Protein AF-0000000086651208 (afdb_homodimer)

Structure (mmCIF, N/CA/C/O backbone):
data_AF-0000000086651208-model_v1
#
loop_
_entity.id
_entity.type
_entity.pdbx_description
1 polymer 'CS domain-containing protein'
#
loop_
_atom_site.group_PDB
_atom_site.id
_atom_site.type_symbol
_atom_site.label_atom_id
_atom_site.label_alt_id
_atom_site.label_comp_id
_atom_site.label_asym_id
_atom_site.label_entity_id
_atom_site.label_seq_id
_atom_site.pdbx_PDB_ins_code
_atom_site.Cartn_x
_atom_site.Cartn_y
_atom_site.Cartn_z
_atom_site.occupancy
_atom_site.B_iso_or_equiv
_atom_site.auth_seq_id
_atom_site.auth_comp_id
_atom_site.auth_asym_id
_atom_site.auth_atom_id
_atom_site.pdbx_PDB_model_num
ATOM 1 N N . MET A 1 1 ? 34.188 9.023 11.906 1 29.53 1 MET A N 1
ATOM 2 C CA . MET A 1 1 ? 33.438 10.055 12.609 1 29.53 1 MET A CA 1
ATOM 3 C C . MET A 1 1 ? 31.984 9.633 12.82 1 29.53 1 MET A C 1
ATOM 5 O O . MET A 1 1 ? 31.25 9.422 11.852 1 29.53 1 MET A O 1
ATOM 9 N N . THR A 1 2 ? 31.547 8.734 13.656 1 37.91 2 THR A N 1
ATOM 10 C CA . THR A 1 2 ? 30.375 7.914 13.984 1 37.91 2 THR A CA 1
ATOM 11 C C . THR A 1 2 ? 29.156 8.789 14.25 1 37.91 2 THR A C 1
ATOM 13 O O . THR A 1 2 ? 29.094 9.484 15.266 1 37.91 2 THR A O 1
ATOM 16 N N . GLN A 1 3 ? 28.922 9.961 13.469 1 39.12 3 GLN A N 1
ATOM 17 C CA . GLN A 1 3 ? 28.328 11.273 13.648 1 39.12 3 GLN A CA 1
ATOM 18 C C . GLN A 1 3 ? 27.125 11.211 14.594 1 39.12 3 GLN A C 1
ATOM 20 O O . GLN A 1 3 ? 26.359 10.25 14.555 1 39.12 3 GLN A O 1
ATOM 25 N N . GLU A 1 4 ? 26.969 11.531 15.805 1 44.97 4 GLU A N 1
ATOM 26 C CA . GLU A 1 4 ? 26.125 11.359 16.984 1 44.97 4 GLU A CA 1
ATOM 27 C C . GLU A 1 4 ? 24.703 10.984 16.609 1 44.97 4 GLU A C 1
ATOM 29 O O . GLU A 1 4 ? 23.953 11.82 16.094 1 44.97 4 GLU A O 1
ATOM 34 N N . GLY A 1 5 ? 24.391 9.836 15.516 1 60.03 5 GLY A N 1
ATOM 35 C CA . GLY A 1 5 ? 24.047 9.227 14.242 1 60.03 5 GLY A CA 1
ATOM 36 C C . GLY A 1 5 ? 22.547 9.211 13.961 1 60.03 5 GLY A C 1
ATOM 37 O O . GLY A 1 5 ? 21.75 9.055 14.883 1 60.03 5 GLY A O 1
ATOM 38 N N . GLN A 1 6 ? 22.094 10.18 13.102 1 84.81 6 GLN A N 1
ATOM 39 C CA . GLN A 1 6 ? 20.688 10.391 12.781 1 84.81 6 GLN A CA 1
ATOM 40 C C . GLN A 1 6 ? 19.922 9.07 12.758 1 84.81 6 GLN A C 1
ATOM 42 O O . GLN A 1 6 ? 20.422 8.07 12.242 1 84.81 6 GLN A O 1
ATOM 47 N N . LEU A 1 7 ? 18.953 9.031 13.75 1 94.56 7 LEU A N 1
ATOM 48 C CA . LEU A 1 7 ? 18.094 7.855 13.789 1 94.56 7 LEU A CA 1
ATOM 49 C C . LEU A 1 7 ? 17.484 7.586 12.422 1 94.56 7 LEU A C 1
ATOM 51 O O . LEU A 1 7 ? 17.109 8.516 11.711 1 94.56 7 LEU A O 1
ATOM 55 N N . PRO A 1 8 ? 17.594 6.371 11.992 1 95.94 8 PRO A N 1
ATOM 56 C CA . PRO A 1 8 ? 17.016 6.059 10.688 1 95.94 8 PRO A CA 1
ATOM 57 C C . PRO A 1 8 ? 15.516 6.316 10.633 1 95.94 8 PRO A C 1
ATOM 59 O O . PRO A 1 8 ? 14.789 6.004 11.578 1 95.94 8 PRO A O 1
ATOM 62 N N . PRO A 1 9 ? 15.039 6.945 9.57 1 97.31 9 PRO A N 1
ATOM 63 C CA . PRO A 1 9 ? 13.594 7.105 9.422 1 97.31 9 PRO A CA 1
ATOM 64 C C . PRO A 1 9 ? 12.883 5.785 9.117 1 97.31 9 PRO A C 1
ATOM 66 O O . PRO A 1 9 ? 13.445 4.918 8.445 1 97.31 9 PRO A O 1
ATOM 69 N N . PRO A 1 10 ? 11.68 5.566 9.664 1 97.69 10 PRO A N 1
ATOM 70 C CA . PRO A 1 10 ? 10.883 4.434 9.188 1 97.69 10 PRO A CA 1
ATOM 71 C C . PRO A 1 10 ? 10.336 4.648 7.773 1 97.69 10 PRO A C 1
ATOM 73 O O . PRO A 1 10 ? 10.188 5.793 7.336 1 97.69 10 PRO A O 1
ATOM 76 N N . PRO A 1 11 ? 10.094 3.584 7.023 1 96.75 11 PRO A N 1
ATOM 77 C CA . PRO A 1 11 ? 9.383 3.76 5.758 1 96.75 11 PRO A CA 1
ATOM 78 C C . PRO A 1 11 ? 8.016 4.414 5.941 1 96.75 11 PRO A C 1
ATOM 80 O O . PRO A 1 11 ? 7.316 4.133 6.918 1 96.75 11 PRO A O 1
ATOM 83 N N . VAL A 1 12 ? 7.688 5.348 5.059 1 98.25 12 VAL A N 1
ATOM 84 C CA . VAL A 1 12 ? 6.422 6.07 5.113 1 98.25 12 VAL A CA 1
ATOM 85 C C . VAL A 1 12 ? 5.723 5.996 3.756 1 98.25 12 VAL A C 1
ATOM 87 O O . VAL A 1 12 ? 6.367 6.129 2.713 1 98.25 12 VAL A O 1
ATOM 90 N N . MET A 1 13 ? 4.469 5.711 3.781 1 98.19 13 MET A N 1
ATOM 91 C CA . MET A 1 13 ? 3.633 5.805 2.588 1 98.19 13 MET A CA 1
ATOM 92 C C . MET A 1 13 ? 2.635 6.953 2.711 1 98.19 13 MET A C 1
ATOM 94 O O . MET A 1 13 ? 2.197 7.285 3.814 1 98.19 13 MET A O 1
ATOM 98 N N . TRP A 1 14 ? 2.234 7.453 1.551 1 98.38 14 TRP A N 1
ATOM 99 C CA . TRP A 1 14 ? 1.279 8.555 1.629 1 98.38 14 TRP A CA 1
ATOM 100 C C . TRP A 1 14 ? 0.401 8.602 0.383 1 98.38 14 TRP A C 1
ATOM 102 O O . TRP A 1 14 ? 0.786 8.102 -0.676 1 98.38 14 TRP A O 1
ATOM 112 N N . ALA A 1 15 ? -0.732 9.164 0.463 1 97.38 15 ALA A N 1
ATOM 113 C CA . ALA A 1 15 ? -1.682 9.492 -0.595 1 97.38 15 ALA A CA 1
ATOM 114 C C . ALA A 1 15 ? -2.518 10.711 -0.217 1 97.38 15 ALA A C 1
ATOM 116 O O . ALA A 1 15 ? -2.334 11.289 0.857 1 97.38 15 ALA A O 1
ATOM 117 N N . GLN A 1 16 ? -3.291 11.109 -1.144 1 96.56 16 GLN A N 1
ATOM 118 C CA . GLN A 1 16 ? -4.062 12.305 -0.819 1 96.56 16 GLN A CA 1
ATOM 119 C C . GLN A 1 16 ? -5.402 12.305 -1.549 1 96.56 16 GLN A C 1
ATOM 121 O O . GLN A 1 16 ? -5.613 11.523 -2.479 1 96.56 16 GLN A O 1
ATOM 126 N N . ARG A 1 17 ? -6.316 12.961 -0.981 1 95 17 ARG A N 1
ATOM 127 C CA . ARG A 1 17 ? -7.512 13.484 -1.638 1 95 17 ARG A CA 1
ATOM 128 C C . ARG A 1 17 ? -7.488 15.008 -1.681 1 95 17 ARG A C 1
ATOM 130 O O . ARG A 1 17 ? -6.484 15.625 -1.331 1 95 17 ARG A O 1
ATOM 137 N N . ARG A 1 18 ? -8.57 15.555 -2.193 1 94.62 18 ARG A N 1
ATOM 138 C CA . ARG A 1 18 ? -8.617 17.016 -2.303 1 94.62 18 ARG A CA 1
ATOM 139 C C . ARG A 1 18 ? -8.492 17.672 -0.933 1 94.62 18 ARG A C 1
ATOM 141 O O . ARG A 1 18 ? -7.902 18.75 -0.804 1 94.62 18 ARG A O 1
ATOM 148 N N . ASP A 1 19 ? -9.031 16.969 0.068 1 95.44 19 ASP A N 1
ATOM 149 C CA . ASP A 1 19 ? -9.148 17.656 1.356 1 95.44 19 ASP A CA 1
ATOM 150 C C . ASP A 1 19 ? -8.359 16.906 2.438 1 95.44 19 ASP A C 1
ATOM 152 O O . ASP A 1 19 ? -8.234 17.406 3.562 1 95.44 19 ASP A O 1
ATOM 156 N N . ILE A 1 20 ? -7.75 15.758 2.094 1 96.31 20 ILE A N 1
ATOM 157 C CA . ILE A 1 20 ? -7.176 14.922 3.143 1 96.31 20 ILE A CA 1
ATOM 158 C C . ILE A 1 20 ? -5.828 14.375 2.686 1 96.31 20 ILE A C 1
ATOM 160 O O . ILE A 1 20 ? -5.574 14.25 1.484 1 96.31 20 ILE A O 1
ATOM 164 N N . LEU A 1 21 ? -4.957 14.07 3.652 1 97.75 21 LEU A N 1
ATOM 165 C CA . LEU A 1 21 ? -3.736 13.289 3.486 1 97.75 21 LEU A CA 1
ATOM 166 C C . LEU A 1 21 ? -3.84 11.961 4.219 1 97.75 21 LEU A C 1
ATOM 168 O O . LEU A 1 21 ? -4.309 11.906 5.359 1 97.75 21 LEU A O 1
ATOM 172 N N . PHE A 1 22 ? -3.494 10.898 3.512 1 97.56 22 PHE A N 1
ATOM 173 C CA . PHE A 1 22 ? -3.207 9.625 4.156 1 97.56 22 PHE A CA 1
ATOM 174 C C . PHE A 1 22 ? -1.711 9.461 4.395 1 97.56 22 PHE A C 1
ATOM 176 O O . PHE A 1 22 ? -0.915 9.539 3.457 1 97.56 22 PHE A O 1
ATOM 183 N N . ILE A 1 23 ? -1.306 9.266 5.66 1 98.56 23 ILE A N 1
ATOM 184 C CA . ILE A 1 23 ? 0.091 8.992 5.98 1 98.56 23 ILE A CA 1
ATOM 185 C C . ILE A 1 23 ? 0.193 7.688 6.758 1 98.56 23 ILE A C 1
ATOM 187 O O . ILE A 1 23 ? -0.489 7.504 7.77 1 98.56 23 ILE A O 1
ATOM 191 N N . THR A 1 24 ? 0.958 6.797 6.312 1 98 24 THR A N 1
ATOM 192 C CA . THR A 1 24 ? 1.174 5.52 6.988 1 98 24 THR A CA 1
ATOM 193 C C . THR A 1 24 ? 2.645 5.348 7.355 1 98 24 THR A C 1
ATOM 195 O O . THR A 1 24 ? 3.502 5.242 6.477 1 98 24 THR A O 1
ATOM 198 N N . ILE A 1 25 ? 2.975 5.348 8.617 1 98.25 25 ILE A N 1
ATOM 199 C CA . ILE A 1 25 ? 4.32 5.07 9.109 1 98.25 25 ILE A CA 1
ATOM 200 C C . ILE A 1 25 ? 4.477 3.572 9.367 1 98.25 25 ILE A C 1
ATOM 202 O O . ILE A 1 25 ? 3.746 2.994 10.172 1 98.25 25 ILE A O 1
ATOM 206 N N . CYS A 1 26 ? 5.418 2.947 8.688 1 96.88 26 CYS A N 1
ATOM 207 C CA . CYS A 1 26 ? 5.559 1.496 8.695 1 96.88 26 CYS A CA 1
ATOM 208 C C . CYS A 1 26 ? 6.641 1.054 9.672 1 96.88 26 CYS A C 1
ATOM 210 O O . CYS A 1 26 ? 7.738 0.672 9.258 1 96.88 26 CYS A O 1
ATOM 212 N N . LEU A 1 27 ? 6.25 1.062 10.969 1 96.44 27 LEU A N 1
ATOM 213 C CA . LEU A 1 27 ? 7.148 0.6 12.016 1 96.44 27 LEU A CA 1
ATOM 214 C C . LEU A 1 27 ? 6.473 -0.456 12.883 1 96.44 27 LEU A C 1
ATOM 216 O O . LEU A 1 27 ? 5.523 -0.155 13.609 1 96.44 27 LEU A O 1
ATOM 220 N N . GLU A 1 28 ? 6.969 -1.651 12.797 1 93.12 28 GLU A N 1
ATOM 221 C CA . GLU A 1 28 ? 6.375 -2.787 13.5 1 93.12 28 GLU A CA 1
ATOM 222 C C . GLU A 1 28 ? 6.641 -2.711 15 1 93.12 28 GLU A C 1
ATOM 224 O O . GLU A 1 28 ? 7.711 -2.275 15.422 1 93.12 28 GLU A O 1
ATOM 229 N N . ASP A 1 29 ? 5.613 -3.102 15.828 1 93.5 29 ASP A N 1
ATOM 230 C CA . ASP A 1 29 ? 5.727 -3.305 17.266 1 93.5 29 ASP A CA 1
ATOM 231 C C . ASP A 1 29 ? 6.16 -2.021 17.969 1 93.5 29 ASP A C 1
ATOM 233 O O . ASP A 1 29 ? 7 -2.055 18.875 1 93.5 29 ASP A O 1
ATOM 237 N N . CYS A 1 30 ? 5.621 -0.97 17.438 1 95.12 30 CYS A N 1
ATOM 238 C CA . CYS A 1 30 ? 5.863 0.317 18.078 1 95.12 30 CYS A CA 1
ATOM 239 C C . CYS A 1 30 ? 4.77 0.631 19.094 1 95.12 30 CYS A C 1
ATOM 241 O O . CYS A 1 30 ? 3.604 0.787 18.734 1 95.12 30 CYS A O 1
ATOM 243 N N . LYS A 1 31 ? 4.93 0.799 20.328 1 91.62 31 LYS A N 1
ATOM 244 C CA . LYS A 1 31 ? 3.904 0.875 21.375 1 91.62 31 LYS A CA 1
ATOM 245 C C . LYS A 1 31 ? 3.598 2.324 21.734 1 91.62 31 LYS A C 1
ATOM 247 O O . LYS A 1 31 ? 2.432 2.715 21.828 1 91.62 31 LYS A O 1
ATOM 252 N N . ASP A 1 32 ? 4.559 3.139 22.047 1 92.62 32 ASP A N 1
ATOM 253 C CA . ASP A 1 32 ? 4.312 4.5 22.516 1 92.62 32 ASP A CA 1
ATOM 254 C C . ASP A 1 32 ? 5.164 5.504 21.734 1 92.62 32 ASP A C 1
ATOM 256 O O . ASP A 1 32 ? 6.047 6.152 22.297 1 92.62 32 ASP A O 1
ATOM 260 N N . PRO A 1 33 ? 4.75 5.648 20.562 1 96.88 33 PRO A N 1
ATOM 261 C CA . PRO A 1 33 ? 5.566 6.59 19.781 1 96.88 33 PRO A CA 1
ATOM 262 C C . PRO A 1 33 ? 5.312 8.047 20.172 1 96.88 33 PRO A C 1
ATOM 264 O O . PRO A 1 33 ? 4.238 8.375 20.672 1 96.88 33 PRO A O 1
ATOM 267 N N . VAL A 1 34 ? 6.277 8.875 20 1 97.69 34 VAL A N 1
ATOM 268 C CA . VAL A 1 34 ? 6.121 10.328 20.047 1 97.69 34 VAL A CA 1
ATOM 269 C C . VAL A 1 34 ? 5.629 10.844 18.703 1 97.69 34 VAL A C 1
ATOM 271 O O . VAL A 1 34 ? 6.215 10.547 17.656 1 97.69 34 VAL A O 1
ATOM 274 N N . LEU A 1 35 ? 4.5 11.5 18.688 1 98.19 35 LEU A N 1
ATOM 275 C CA . LEU A 1 35 ? 3.928 12.062 17.469 1 98.19 35 LEU A CA 1
ATOM 276 C C . LEU A 1 35 ? 3.564 13.531 17.672 1 98.19 35 LEU A C 1
ATOM 278 O O . LEU A 1 35 ? 2.803 13.867 18.578 1 98.19 35 LEU A O 1
ATOM 282 N N . LYS A 1 36 ? 4.203 14.383 16.938 1 98.44 36 LYS A N 1
ATOM 283 C CA . LYS A 1 36 ? 3.895 15.812 16.938 1 98.44 36 LYS A CA 1
ATOM 284 C C . LYS A 1 36 ? 3.311 16.25 15.602 1 98.44 36 LYS A C 1
ATOM 286 O O . LYS A 1 36 ? 3.93 16.047 14.555 1 98.44 36 LYS A O 1
ATOM 291 N N . ILE A 1 37 ? 2.113 16.781 15.586 1 98.44 37 ILE A N 1
ATOM 292 C CA . ILE A 1 37 ? 1.431 17.234 14.383 1 98.44 37 ILE A CA 1
ATOM 293 C C . ILE A 1 37 ? 1.251 18.75 14.438 1 98.44 37 ILE A C 1
ATOM 295 O O . ILE A 1 37 ? 0.564 19.266 15.32 1 98.44 37 ILE A O 1
ATOM 299 N N . GLU A 1 38 ? 1.898 19.453 13.594 1 98.5 38 GLU A N 1
ATOM 300 C CA . GLU A 1 38 ? 1.845 20.906 13.445 1 98.5 38 GLU A CA 1
ATOM 301 C C . GLU A 1 38 ? 1.325 21.297 12.07 1 98.5 38 GLU A C 1
ATOM 303 O O . GLU A 1 38 ? 1.253 20.469 11.164 1 98.5 38 GLU A O 1
ATOM 308 N N . PRO A 1 39 ? 0.919 22.484 11.797 1 98.44 39 PRO A N 1
ATOM 309 C CA . PRO A 1 39 ? 0.303 22.891 10.531 1 98.44 39 PRO A CA 1
ATOM 310 C C . PRO A 1 39 ? 1.183 22.578 9.328 1 98.44 39 PRO A C 1
ATOM 312 O O . PRO A 1 39 ? 0.671 22.234 8.258 1 98.44 39 PRO A O 1
ATOM 315 N N . GLU A 1 40 ? 2.518 22.656 9.469 1 98.62 40 GLU A N 1
ATOM 316 C CA . GLU A 1 40 ? 3.379 22.469 8.305 1 98.62 40 GLU A CA 1
ATOM 317 C C . GLU A 1 40 ? 4.43 21.391 8.562 1 98.62 40 GLU A C 1
ATOM 319 O O . GLU A 1 40 ? 5.453 21.344 7.879 1 98.62 40 GLU A O 1
ATOM 324 N N . MET A 1 41 ? 4.109 20.547 9.641 1 98.44 41 MET A N 1
ATOM 325 C CA . MET A 1 41 ? 5.168 19.609 10.016 1 98.44 41 MET A CA 1
ATOM 326 C C . MET A 1 41 ? 4.598 18.422 10.766 1 98.44 41 MET A C 1
ATOM 328 O O . MET A 1 41 ? 3.721 18.578 11.617 1 98.44 41 MET A O 1
ATOM 332 N N . LEU A 1 42 ? 5.129 17.266 10.453 1 98.69 42 LEU A N 1
ATOM 333 C CA . LEU A 1 42 ? 4.867 16.031 11.195 1 98.69 42 LEU A CA 1
ATOM 334 C C . LEU A 1 42 ? 6.16 15.445 11.742 1 98.69 42 LEU A C 1
ATOM 336 O O . LEU A 1 42 ? 7.152 15.336 11.016 1 98.69 42 LEU A O 1
ATOM 340 N N . HIS A 1 43 ? 6.199 15.125 13.031 1 98.69 43 HIS A N 1
ATOM 341 C CA . HIS A 1 43 ? 7.367 14.508 13.656 1 98.69 43 HIS A CA 1
ATOM 342 C C . HIS A 1 43 ? 6.992 13.203 14.352 1 98.69 43 HIS A C 1
ATOM 344 O O . HIS A 1 43 ? 6.008 13.148 15.086 1 98.69 43 HIS A O 1
ATOM 350 N N . PHE A 1 44 ? 7.695 12.211 14.039 1 98.69 44 PHE A N 1
ATOM 351 C CA . PHE A 1 44 ? 7.5 10.891 14.641 1 98.69 44 PHE A CA 1
ATOM 352 C C . PHE A 1 44 ? 8.805 10.352 15.203 1 98.69 44 PHE A C 1
ATOM 354 O O . PHE A 1 44 ? 9.859 10.5 14.586 1 98.69 44 PHE A O 1
ATOM 361 N N . LYS A 1 45 ? 8.75 9.75 16.359 1 98.25 45 LYS A N 1
ATOM 362 C CA . LYS A 1 45 ? 9.859 9.055 17 1 98.25 45 LYS A CA 1
ATOM 363 C C . LYS A 1 45 ? 9.367 7.848 17.797 1 98.25 45 LYS A C 1
ATOM 365 O O . LYS A 1 45 ? 8.438 7.961 18.594 1 98.25 45 LYS A O 1
ATOM 370 N N . GLY A 1 46 ? 9.938 6.68 17.531 1 97.56 46 GLY A N 1
ATOM 371 C CA . GLY A 1 46 ? 9.469 5.496 18.234 1 97.56 46 GLY A CA 1
ATOM 372 C C . GLY A 1 46 ? 10.422 4.324 18.141 1 97.56 46 GLY A C 1
ATOM 373 O O . GLY A 1 46 ? 11.258 4.266 17.234 1 97.56 46 GLY A O 1
ATOM 374 N N . LEU A 1 47 ? 10.266 3.439 19.094 1 97.06 47 LEU A N 1
ATOM 375 C CA . LEU A 1 47 ? 11.023 2.189 19.156 1 97.06 47 LEU A CA 1
ATOM 376 C C . LEU A 1 47 ? 10.234 1.056 18.5 1 97.06 47 LEU A C 1
ATOM 378 O O . LEU A 1 47 ? 9.047 0.875 18.797 1 97.06 47 LEU A O 1
ATOM 382 N N . GLY A 1 48 ? 10.922 0.379 17.578 1 95.94 48 GLY A N 1
ATOM 383 C CA . GLY A 1 48 ? 10.234 -0.748 16.969 1 95.94 48 GLY A CA 1
ATOM 384 C C . GLY A 1 48 ? 11.07 -1.459 15.93 1 95.94 48 GLY A C 1
ATOM 385 O O . GLY A 1 48 ? 12.297 -1.35 15.922 1 95.94 48 GLY A O 1
ATOM 386 N N . GLY A 1 49 ? 10.453 -2.332 15.141 1 92.19 49 GLY A N 1
ATOM 387 C CA . GLY A 1 49 ? 11.148 -3.113 14.133 1 92.19 49 GLY A CA 1
ATOM 388 C C . GLY A 1 49 ? 11.734 -4.406 14.672 1 92.19 49 GLY A C 1
ATOM 389 O O . GLY A 1 49 ? 11.695 -4.652 15.875 1 92.19 49 GLY A O 1
ATOM 390 N N . THR A 1 50 ? 12.211 -5.184 13.688 1 86.75 50 THR A N 1
ATOM 391 C CA . THR A 1 50 ? 12.773 -6.48 14.047 1 86.75 50 THR A CA 1
ATOM 392 C C . THR A 1 50 ? 13.938 -6.312 15.023 1 86.75 50 THR A C 1
ATOM 394 O O . THR A 1 50 ? 14.125 -7.133 15.922 1 86.75 50 THR A O 1
ATOM 397 N N . GLU A 1 51 ? 14.633 -5.199 14.922 1 91.75 51 GLU A N 1
ATOM 398 C CA . GLU A 1 51 ? 15.812 -4.98 15.75 1 91.75 51 GLU A CA 1
ATOM 399 C C . GLU A 1 51 ? 15.477 -4.133 16.969 1 91.75 51 GLU A C 1
ATOM 401 O O . GLU A 1 51 ? 16.359 -3.799 17.766 1 91.75 51 GLU A O 1
ATOM 406 N N . LYS A 1 52 ? 14.211 -3.789 17.156 1 92.75 52 LYS A N 1
ATOM 407 C CA . LYS A 1 52 ? 13.789 -2.969 18.281 1 92.75 52 LYS A CA 1
ATOM 408 C C . LYS A 1 52 ? 14.688 -1.746 18.438 1 92.75 52 LYS A C 1
ATOM 410 O O . LYS A 1 52 ? 15.211 -1.491 19.531 1 92.75 52 LYS A O 1
ATOM 415 N N . LYS A 1 53 ? 14.852 -0.979 17.391 1 95.19 53 LYS A N 1
ATOM 416 C CA . LYS A 1 53 ? 15.68 0.223 17.406 1 95.19 53 LYS A CA 1
ATOM 417 C C . LYS A 1 53 ? 14.82 1.482 17.297 1 95.19 53 LYS A C 1
ATOM 419 O O . LYS A 1 53 ? 13.664 1.417 16.906 1 95.19 53 LYS A O 1
ATOM 424 N N . MET A 1 54 ? 15.438 2.551 17.672 1 96.94 54 MET A N 1
ATOM 425 C CA . MET A 1 54 ? 14.758 3.846 17.609 1 96.94 54 MET A CA 1
ATOM 426 C C . MET A 1 54 ? 14.719 4.367 16.172 1 96.94 54 MET A C 1
ATOM 428 O O . MET A 1 54 ? 15.711 4.273 15.445 1 96.94 54 MET A O 1
ATOM 432 N N . HIS A 1 55 ? 13.602 4.844 15.742 1 98.06 55 HIS A N 1
ATOM 433 C CA . HIS A 1 55 ? 13.398 5.48 14.445 1 98.06 55 HIS A CA 1
ATOM 434 C C . HIS A 1 55 ? 12.828 6.887 14.602 1 98.06 55 HIS A C 1
ATOM 436 O O . HIS A 1 55 ? 12.07 7.152 15.539 1 98.06 55 HIS A O 1
ATOM 442 N N . G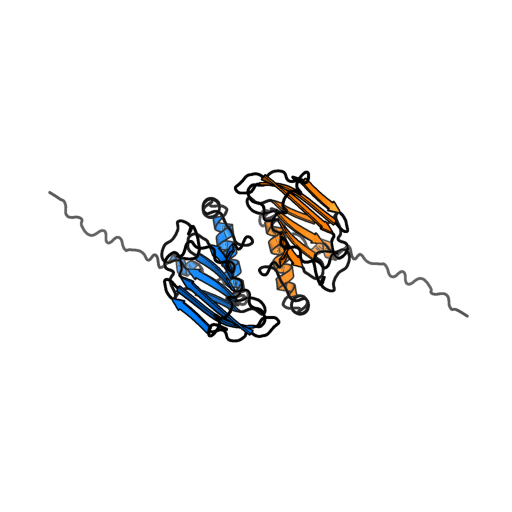LU A 1 56 ? 13.25 7.699 13.703 1 98.06 56 GLU A N 1
ATOM 443 C CA . GLU A 1 56 ? 12.781 9.086 13.758 1 98.06 56 GLU A CA 1
ATOM 444 C C . GLU A 1 56 ? 12.617 9.664 12.359 1 98.06 56 GLU A C 1
ATOM 446 O O . GLU A 1 56 ? 13.43 9.398 11.469 1 98.06 56 GLU A O 1
ATOM 451 N N . VAL A 1 57 ? 11.523 10.461 12.188 1 98.12 57 VAL A N 1
ATOM 452 C CA . VAL A 1 57 ? 11.352 11.156 10.914 1 98.12 57 VAL A CA 1
ATOM 453 C C . VAL A 1 57 ? 10.625 12.477 11.133 1 98.12 57 VAL A C 1
ATOM 455 O O . VAL A 1 57 ? 9.688 12.547 11.93 1 98.12 57 VAL A O 1
ATOM 458 N N . THR A 1 58 ? 11.117 13.5 10.586 1 98.25 58 THR A N 1
ATOM 459 C CA . THR A 1 58 ? 10.445 14.797 10.516 1 98.25 58 THR A CA 1
ATOM 460 C C . THR A 1 58 ? 10.062 15.125 9.078 1 98.25 58 THR A C 1
ATOM 462 O O . THR A 1 58 ? 10.914 15.133 8.18 1 98.25 58 THR A O 1
ATOM 465 N N . ILE A 1 59 ? 8.805 15.375 8.852 1 98.56 59 ILE A N 1
ATOM 466 C CA . ILE A 1 59 ? 8.297 15.695 7.52 1 98.56 59 ILE A CA 1
ATOM 467 C C . ILE A 1 59 ? 7.844 17.156 7.473 1 98.56 59 ILE A C 1
ATOM 469 O O . ILE A 1 59 ? 6.879 17.531 8.141 1 98.56 59 ILE A O 1
ATOM 473 N N . ASN A 1 60 ? 8.586 17.922 6.73 1 98.69 60 ASN A N 1
ATOM 474 C CA . ASN A 1 60 ? 8.109 19.266 6.41 1 98.69 60 ASN A CA 1
ATOM 475 C C . ASN A 1 60 ? 7.105 19.25 5.262 1 98.69 60 ASN A C 1
ATOM 477 O O . ASN A 1 60 ? 7.477 19.016 4.109 1 98.69 60 ASN A O 1
ATOM 481 N N . LEU A 1 61 ? 5.887 19.547 5.504 1 98.81 61 LEU A N 1
ATOM 482 C CA . LEU A 1 61 ? 4.785 19.328 4.574 1 98.81 61 LEU A CA 1
ATOM 483 C C . LEU A 1 61 ? 4.805 20.375 3.459 1 98.81 61 LEU A C 1
ATOM 485 O O . LEU A 1 61 ? 5.234 21.516 3.672 1 98.81 61 LEU A O 1
ATOM 489 N N . TYR A 1 62 ? 4.328 19.984 2.32 1 98.69 62 TYR A N 1
ATOM 490 C CA . TYR A 1 62 ? 4.258 20.859 1.147 1 98.69 62 TYR A CA 1
ATOM 491 C C . TYR A 1 62 ? 3.414 22.094 1.43 1 98.69 62 TYR A C 1
ATOM 493 O O . TYR A 1 62 ? 3.781 23.203 1.043 1 98.69 62 TYR A O 1
ATOM 501 N N . LYS A 1 63 ? 2.258 21.938 2.061 1 98.56 63 LYS A N 1
ATOM 502 C CA . LYS A 1 63 ? 1.374 23 2.514 1 98.56 63 LYS A CA 1
ATOM 503 C C . LYS A 1 63 ? 0.822 22.719 3.906 1 98.56 63 LYS A C 1
ATOM 505 O O . LYS A 1 63 ? 1.229 21.734 4.547 1 98.56 63 LYS A O 1
ATOM 510 N N . GLU A 1 64 ? -0.08 23.484 4.32 1 98.69 64 GLU A N 1
ATOM 511 C CA . GLU A 1 64 ? -0.569 23.422 5.695 1 98.69 64 GLU A CA 1
ATOM 512 C C . GLU A 1 64 ? -1.689 22.406 5.84 1 98.69 64 GLU A C 1
ATOM 514 O O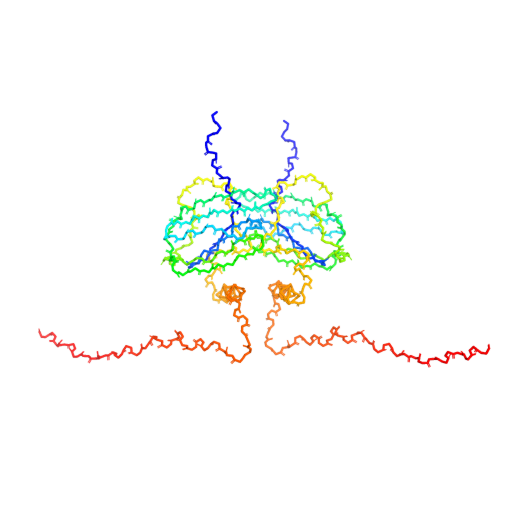 . GLU A 1 64 ? -2.498 22.219 4.926 1 98.69 64 GLU A O 1
ATOM 519 N N . ILE A 1 65 ? -1.759 21.797 7.008 1 98.75 65 ILE A N 1
ATOM 520 C CA . ILE A 1 65 ? -2.887 20.984 7.426 1 98.75 65 ILE A CA 1
ATOM 521 C C . ILE A 1 65 ? -3.535 21.578 8.672 1 98.75 65 ILE A C 1
ATOM 523 O O . ILE A 1 65 ? -3.025 22.547 9.234 1 98.75 65 ILE A O 1
ATOM 527 N N . ASN A 1 66 ? -4.742 21.109 9.008 1 98.38 66 ASN A N 1
ATOM 528 C CA . ASN A 1 66 ? -5.383 21.453 10.281 1 98.38 66 ASN A CA 1
ATOM 529 C C . ASN A 1 66 ? -4.996 20.453 11.375 1 98.38 66 ASN A C 1
ATOM 531 O O . ASN A 1 66 ? -5.508 19.328 11.414 1 98.38 66 ASN A O 1
ATOM 535 N N . PRO A 1 67 ? -4.102 20.781 12.258 1 97.56 67 PRO A N 1
ATOM 536 C CA . PRO A 1 67 ? -3.592 19.828 13.242 1 97.56 67 PRO A CA 1
ATOM 537 C C . PRO A 1 67 ? -4.672 19.344 14.211 1 97.56 67 PRO A C 1
ATOM 539 O O . PRO A 1 67 ? -4.492 18.328 14.875 1 97.56 67 PRO A O 1
ATOM 542 N N . ASP A 1 68 ? -5.797 20.031 14.258 1 96.31 68 ASP A N 1
ATOM 543 C CA . ASP A 1 68 ? -6.859 19.688 15.203 1 96.31 68 ASP A CA 1
ATOM 544 C C . ASP A 1 68 ? -7.797 18.641 14.609 1 96.31 68 ASP A C 1
ATOM 546 O O . ASP A 1 68 ? -8.594 18.031 15.328 1 96.31 68 ASP A O 1
ATOM 550 N N . LYS A 1 69 ? -7.766 18.453 13.375 1 95.38 69 LYS A N 1
ATOM 551 C CA . LYS A 1 69 ? -8.594 17.469 12.688 1 95.38 69 LYS A CA 1
ATOM 552 C C . LYS A 1 69 ? -7.75 16.297 12.18 1 95.38 69 LYS A C 1
ATOM 554 O O . LYS A 1 69 ? -7.293 16.297 11.039 1 95.38 69 LYS A O 1
ATOM 559 N N . THR A 1 70 ? -7.438 15.375 13.055 1 94.31 70 THR A N 1
ATOM 560 C CA . THR A 1 70 ? -6.594 14.234 12.711 1 94.31 70 THR A CA 1
ATOM 561 C C . THR A 1 70 ? -7.207 12.938 13.234 1 94.31 70 THR A C 1
ATOM 563 O O . THR A 1 70 ? -7.875 12.93 14.266 1 94.31 70 THR A O 1
ATOM 566 N N . MET A 1 71 ? -7.094 11.938 12.438 1 94.62 71 MET A N 1
ATOM 567 C CA . MET A 1 71 ? -7.418 10.586 12.875 1 94.62 71 MET A CA 1
ATOM 568 C C . MET A 1 71 ? -6.172 9.711 12.906 1 94.62 71 MET A C 1
ATOM 570 O O . MET A 1 71 ? -5.32 9.797 12.023 1 94.62 71 MET A O 1
ATOM 574 N N . LYS A 1 72 ? -6.098 8.914 13.938 1 94.25 72 LYS A N 1
ATOM 575 C CA . LYS A 1 72 ? -4.941 8.039 14.117 1 94.25 72 LYS A CA 1
ATOM 576 C C . LYS A 1 72 ? -5.371 6.602 14.391 1 94.25 72 LYS A C 1
ATOM 578 O O . LYS A 1 72 ? -6.348 6.367 15.109 1 94.25 72 LYS A O 1
ATOM 583 N N . ASN A 1 73 ? -4.691 5.691 13.812 1 93.25 73 ASN A N 1
ATOM 584 C CA . ASN A 1 73 ? -4.871 4.266 14.062 1 93.25 73 ASN A CA 1
ATOM 585 C C . ASN A 1 73 ? -3.529 3.553 14.203 1 93.25 73 ASN A C 1
ATOM 587 O O . ASN A 1 73 ? -2.809 3.365 13.219 1 93.25 73 ASN A O 1
ATOM 591 N N . LEU A 1 74 ? -3.146 3.23 15.484 1 92.88 74 LEU A N 1
ATOM 592 C CA . LEU A 1 74 ? -1.904 2.521 15.766 1 92.88 74 LEU A CA 1
ATOM 593 C C . LEU A 1 74 ? -2.125 1.012 15.75 1 92.88 74 LEU A C 1
ATOM 595 O O . LEU A 1 74 ? -2.744 0.462 16.656 1 92.88 74 LEU A O 1
ATOM 599 N N . GLY A 1 75 ? -1.639 0.41 14.734 1 88.56 75 GLY A N 1
ATOM 600 C CA . GLY A 1 75 ? -1.679 -1.042 14.664 1 88.56 75 GLY A CA 1
ATOM 601 C C . GLY A 1 75 ? -0.369 -1.693 15.07 1 88.56 75 GLY A C 1
ATOM 602 O O . GLY A 1 75 ? 0.551 -1.017 15.531 1 88.56 75 GLY A O 1
ATOM 603 N N . GLY A 1 76 ? -0.302 -2.996 14.961 1 90.12 76 GLY A N 1
ATOM 604 C CA . GLY A 1 76 ? 0.905 -3.721 15.32 1 90.12 76 GLY A CA 1
ATOM 605 C C . GLY A 1 76 ? 2.07 -3.443 14.391 1 90.12 76 GLY A C 1
ATOM 606 O O . GLY A 1 76 ? 3.23 -3.523 14.797 1 90.12 76 GLY A O 1
ATOM 607 N N . ARG A 1 77 ? 1.735 -3.107 13.086 1 92.38 77 ARG A N 1
ATOM 608 C CA . ARG A 1 77 ? 2.803 -2.973 12.102 1 92.38 77 ARG A CA 1
ATOM 609 C C . ARG A 1 77 ? 2.916 -1.534 11.609 1 92.38 77 ARG A C 1
ATOM 611 O O . ARG A 1 77 ? 3.955 -1.133 11.078 1 92.38 77 ARG A O 1
ATOM 618 N N . THR A 1 78 ? 1.838 -0.784 11.703 1 95.31 78 THR A N 1
ATOM 619 C CA . THR A 1 78 ? 1.822 0.547 11.109 1 95.31 78 THR A CA 1
ATOM 620 C C . THR A 1 78 ? 1.115 1.541 12.023 1 95.31 78 THR A C 1
ATOM 622 O O . THR A 1 78 ? 0.343 1.146 12.898 1 95.31 78 THR A O 1
ATOM 625 N N . LEU A 1 79 ? 1.435 2.781 11.922 1 96.5 79 LEU A N 1
ATOM 626 C CA . LEU A 1 79 ? 0.643 3.916 12.383 1 96.5 79 LEU A CA 1
ATOM 627 C C . LEU A 1 79 ? 0.016 4.656 11.211 1 96.5 79 LEU A C 1
ATOM 629 O O . LEU A 1 79 ? 0.729 5.219 10.375 1 96.5 79 LEU A O 1
ATOM 633 N N . GLU A 1 80 ? -1.293 4.66 11.133 1 96.06 80 GLU A N 1
ATOM 634 C CA . GLU A 1 80 ? -2.021 5.309 10.047 1 96.06 80 GLU A CA 1
ATOM 635 C C . GLU A 1 80 ? -2.611 6.645 10.5 1 96.06 80 GLU A C 1
ATOM 637 O O . GLU A 1 80 ? -3.289 6.711 11.523 1 96.06 80 GLU A O 1
ATOM 642 N N . LEU A 1 81 ? -2.354 7.656 9.703 1 97.38 81 LEU A N 1
ATOM 643 C CA . LEU A 1 81 ? -2.869 8.984 9.992 1 97.38 81 LEU A CA 1
ATOM 644 C C . LEU A 1 81 ? -3.742 9.492 8.852 1 97.38 81 LEU A C 1
ATOM 646 O O . LEU A 1 81 ? -3.424 9.281 7.68 1 97.38 81 LEU A O 1
ATOM 650 N N . VAL A 1 82 ? -4.82 10.086 9.195 1 96.81 82 VAL A N 1
ATOM 651 C CA . VAL A 1 82 ? -5.609 10.891 8.273 1 96.81 82 VAL A CA 1
ATOM 652 C C . VAL A 1 82 ? -5.586 12.352 8.719 1 96.81 82 VAL A C 1
ATOM 654 O O . VAL A 1 82 ? -6.09 12.688 9.789 1 96.81 82 VAL A O 1
ATOM 657 N N . LEU A 1 83 ? -4.98 13.18 7.895 1 97.94 83 LEU A N 1
ATOM 658 C CA . LEU A 1 83 ? -4.828 14.594 8.188 1 97.94 83 LEU A CA 1
ATOM 659 C C . LEU A 1 83 ? -5.664 15.438 7.23 1 97.94 83 LEU A C 1
ATOM 661 O O . LEU A 1 83 ? -5.75 15.133 6.039 1 97.94 83 LEU A O 1
ATOM 665 N N . PHE A 1 84 ? -6.234 16.5 7.715 1 97.56 84 PHE A N 1
ATOM 666 C CA . PHE A 1 84 ? -7.07 17.344 6.875 1 97.56 84 PHE A CA 1
ATOM 667 C C . PHE A 1 84 ? -6.289 18.562 6.391 1 97.56 84 PHE A C 1
ATOM 669 O O . PHE A 1 84 ? -5.703 19.281 7.191 1 97.56 84 PHE A O 1
ATOM 676 N N . LYS A 1 85 ? -6.246 18.734 5.109 1 97.94 85 LYS A N 1
ATOM 677 C CA . LYS A 1 85 ? -5.59 19.891 4.508 1 97.94 85 LYS A CA 1
ATOM 678 C C . LYS A 1 85 ? -6.281 21.188 4.914 1 97.94 85 LYS A C 1
ATOM 680 O O . LYS A 1 85 ? -7.504 21.219 5.09 1 97.94 85 LYS A O 1
ATOM 685 N N . LYS A 1 86 ? -5.547 22.266 5.023 1 98 86 LYS A N 1
ATOM 686 C CA . LYS A 1 86 ? -6.129 23.578 5.289 1 98 86 LYS A CA 1
ATOM 687 C C . LYS A 1 86 ? -6.914 24.094 4.082 1 98 86 LYS A 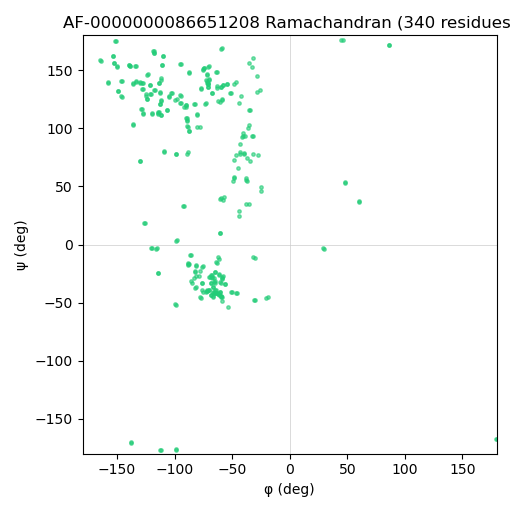C 1
ATOM 689 O O . LYS A 1 86 ? -7.953 24.734 4.238 1 98 86 LYS A O 1
ATOM 694 N N . GLU A 1 87 ? -6.34 23.828 2.852 1 96.94 87 GLU A N 1
ATOM 695 C CA . GLU A 1 87 ? -6.992 24.203 1.604 1 96.94 87 GLU A CA 1
ATOM 696 C C . GLU A 1 87 ? -7.332 22.984 0.757 1 96.94 87 GLU A C 1
ATOM 698 O O . GLU A 1 87 ? -6.484 22.109 0.546 1 96.94 87 GLU A O 1
ATOM 703 N N . GLU A 1 88 ? -8.555 23.031 0.302 1 92.12 88 GLU A N 1
ATOM 704 C CA . GLU A 1 88 ? -8.984 21.922 -0.556 1 92.12 88 GLU 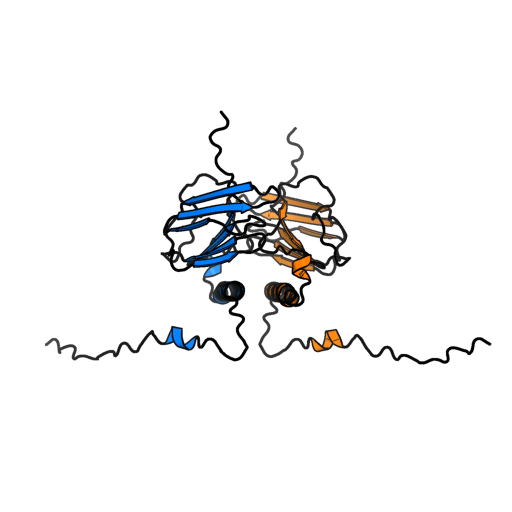A CA 1
ATOM 705 C C . GLU A 1 88 ? -8.344 22.016 -1.936 1 92.12 88 GLU A C 1
ATOM 707 O O . GLU A 1 88 ? -8.469 23.031 -2.623 1 92.12 88 GLU A O 1
ATOM 712 N N . GLY A 1 89 ? -7.609 21.062 -2.375 1 87.25 89 GLY A N 1
ATOM 713 C CA . GLY A 1 89 ? -7 20.984 -3.693 1 87.25 89 GLY A CA 1
ATOM 714 C C . GLY A 1 89 ? -6.316 22.281 -4.105 1 87.25 89 GLY A C 1
ATOM 715 O O . GLY A 1 89 ? -6.352 23.266 -3.369 1 87.25 89 GLY A O 1
ATOM 716 N N . PRO A 1 90 ? -5.73 22.25 -5.164 1 94.62 90 PRO A N 1
ATOM 717 C CA . PRO A 1 90 ? -5.41 21.094 -6.004 1 94.62 90 PRO A CA 1
ATOM 718 C C . PRO A 1 90 ? -4.555 20.062 -5.281 1 94.62 90 PRO A C 1
ATOM 720 O O . PRO A 1 90 ? -4.125 20.297 -4.148 1 94.62 90 PRO A O 1
ATOM 723 N N . TYR A 1 91 ? -4.367 18.891 -5.812 1 96.69 91 TYR A N 1
ATOM 724 C CA . TYR A 1 91 ? -3.484 17.859 -5.262 1 96.69 91 TYR A CA 1
ATOM 725 C C . TYR A 1 91 ? -2.074 18.406 -5.066 1 96.69 91 TYR A C 1
ATOM 727 O O . TYR A 1 91 ? -1.581 19.172 -5.895 1 96.69 91 TYR A O 1
ATOM 735 N N . TRP A 1 92 ? -1.478 18.047 -3.936 1 97.94 92 TRP A N 1
ATOM 736 C CA . TRP A 1 92 ? -0.066 18.359 -3.732 1 97.94 92 TRP A CA 1
ATOM 737 C C . TRP A 1 92 ? 0.811 17.562 -4.684 1 97.94 92 TRP A C 1
ATOM 739 O O . TRP A 1 92 ? 0.621 16.344 -4.844 1 97.94 92 TRP A O 1
ATOM 749 N N . PRO A 1 93 ? 1.729 18.219 -5.367 1 96.56 93 PRO A N 1
ATOM 750 C CA . PRO A 1 93 ? 2.621 17.469 -6.254 1 96.56 93 PRO A CA 1
ATOM 751 C C . PRO A 1 93 ? 3.531 16.516 -5.492 1 96.56 93 PRO A C 1
ATOM 753 O O . PRO A 1 93 ? 4.074 15.57 -6.086 1 96.56 93 PRO A O 1
ATOM 756 N N . ARG A 1 94 ? 3.797 16.766 -4.242 1 97.81 94 ARG A N 1
ATOM 757 C CA . ARG A 1 94 ? 4.594 15.961 -3.328 1 97.81 94 ARG A CA 1
ATOM 758 C C . ARG A 1 94 ? 4.168 16.188 -1.881 1 97.81 94 ARG A C 1
ATOM 760 O O . ARG A 1 94 ? 3.525 17.203 -1.571 1 97.81 94 ARG A O 1
ATOM 767 N N . LEU A 1 95 ? 4.535 15.297 -0.976 1 98.5 95 LEU A N 1
ATOM 768 C CA . LEU A 1 95 ? 4.184 15.43 0.433 1 98.5 95 LEU A CA 1
ATOM 769 C C . LEU A 1 95 ? 5.055 16.469 1.117 1 98.5 95 LEU A C 1
ATOM 771 O O . LEU A 1 95 ? 4.574 17.234 1.969 1 98.5 95 LEU A O 1
ATOM 775 N N . THR A 1 96 ? 6.363 16.547 0.812 1 98.69 96 THR A N 1
ATOM 776 C CA . THR A 1 96 ? 7.371 17.328 1.525 1 98.69 96 THR A CA 1
ATOM 777 C C . THR A 1 96 ? 7.57 18.688 0.861 1 98.69 96 THR A C 1
ATOM 779 O O . THR A 1 96 ? 7.34 18.844 -0.34 1 98.69 96 THR A O 1
ATOM 782 N N . LYS A 1 97 ? 8.008 19.594 1.619 1 97.88 97 LYS A N 1
ATOM 783 C CA . LYS A 1 97 ? 8.398 20.906 1.105 1 97.88 97 LYS A CA 1
ATOM 784 C C . LYS A 1 97 ? 9.617 20.797 0.202 1 97.88 97 LYS A C 1
ATOM 786 O O . LYS A 1 97 ? 9.695 21.469 -0.836 1 97.88 97 LYS A O 1
ATOM 791 N N . GLU A 1 98 ? 10.57 19.953 0.658 1 96.44 98 GLU A N 1
ATOM 792 C CA . GLU A 1 98 ? 11.805 19.75 -0.1 1 96.44 98 GLU A CA 1
ATOM 793 C C . GLU A 1 98 ? 11.547 18.938 -1.362 1 96.44 98 GLU A C 1
ATOM 795 O O . GLU A 1 98 ? 10.75 17.984 -1.345 1 96.44 98 GLU A O 1
ATOM 800 N N . LYS A 1 99 ? 12.25 19.203 -2.395 1 95.25 99 LYS A N 1
ATOM 801 C CA . LYS A 1 99 ? 12.117 18.484 -3.658 1 95.25 99 LYS A CA 1
ATOM 802 C C . LYS A 1 99 ? 13.023 17.25 -3.688 1 95.25 99 LYS A C 1
ATOM 804 O O . LYS A 1 99 ? 12.844 16.359 -4.516 1 95.25 99 LYS A O 1
ATOM 809 N N . THR A 1 100 ? 13.969 17.266 -2.797 1 95.44 100 THR A N 1
ATOM 810 C CA . THR A 1 100 ? 14.914 16.156 -2.771 1 95.44 100 THR A CA 1
ATOM 811 C C . THR A 1 100 ? 14.195 14.852 -2.451 1 95.44 100 THR A C 1
ATOM 813 O O . THR A 1 100 ? 13.312 14.812 -1.585 1 95.44 100 THR A O 1
ATOM 816 N N . LYS A 1 101 ? 14.539 13.898 -3.188 1 93.44 101 LYS A N 1
ATOM 817 C CA . LYS A 1 101 ? 13.914 12.594 -3.002 1 93.44 101 LYS A CA 1
ATOM 818 C C . LYS A 1 101 ? 14.18 12.047 -1.603 1 93.44 101 LYS A C 1
ATOM 820 O O . LYS A 1 101 ? 15.328 11.992 -1.163 1 93.44 101 LYS A O 1
ATOM 825 N N . ALA A 1 102 ? 13.172 11.758 -0.868 1 95.69 102 ALA A N 1
ATOM 826 C CA . ALA A 1 102 ? 13.25 11.047 0.408 1 95.69 102 ALA A CA 1
ATOM 827 C C . ALA A 1 102 ? 13.148 9.539 0.206 1 95.69 102 ALA A C 1
ATOM 829 O O . ALA A 1 102 ? 12.078 9.016 -0.111 1 95.69 102 ALA A O 1
ATOM 830 N N . HIS A 1 103 ? 14.125 8.766 0.369 1 95.06 103 HIS A N 1
ATOM 831 C CA . HIS A 1 103 ? 14.18 7.332 0.085 1 95.06 103 HIS A CA 1
ATOM 832 C C . HIS A 1 103 ? 13.172 6.566 0.935 1 95.06 103 HIS A C 1
ATOM 834 O O . HIS A 1 103 ? 12.758 5.461 0.57 1 95.06 103 HIS A O 1
ATOM 840 N N . TRP A 1 104 ? 12.812 7.109 2.096 1 96.56 104 TRP A N 1
ATOM 841 C CA . TRP A 1 104 ? 11.922 6.453 3.047 1 96.56 104 TRP A CA 1
ATOM 842 C C . TRP A 1 104 ? 10.461 6.73 2.713 1 96.56 104 TRP A C 1
ATOM 844 O O . TRP A 1 104 ? 9.555 6.145 3.312 1 96.56 104 TRP A O 1
ATOM 854 N N . LEU A 1 105 ? 10.258 7.629 1.784 1 97.75 105 LEU A N 1
ATOM 855 C CA . LEU A 1 105 ? 8.906 8.062 1.437 1 97.75 105 LEU A CA 1
ATOM 856 C C . LEU A 1 105 ? 8.461 7.457 0.11 1 97.75 105 LEU A C 1
ATOM 858 O O . LEU A 1 105 ? 9.164 7.578 -0.897 1 97.75 105 LEU A O 1
ATOM 862 N N . LYS A 1 106 ? 7.301 6.812 0.094 1 95.19 106 LYS A N 1
ATOM 863 C CA . LYS A 1 106 ? 6.734 6.223 -1.116 1 95.19 106 LYS A CA 1
ATOM 864 C C . LYS A 1 106 ? 5.258 6.574 -1.263 1 95.19 106 LYS A C 1
ATOM 866 O O . LYS A 1 106 ? 4.566 6.797 -0.267 1 95.19 106 LYS A O 1
ATOM 871 N N . SER A 1 107 ? 4.766 6.59 -2.482 1 95.12 107 SER A N 1
ATOM 872 C CA . SER A 1 107 ? 3.338 6.742 -2.738 1 95.12 107 SER A CA 1
ATOM 873 C C . SER A 1 107 ? 2.568 5.488 -2.338 1 95.12 107 SER A C 1
ATOM 875 O O . SER A 1 107 ? 3.031 4.371 -2.561 1 95.12 107 SER A O 1
ATOM 877 N N . ASP A 1 108 ? 1.41 5.691 -1.712 1 96.88 108 ASP A N 1
ATOM 878 C CA . ASP A 1 108 ? 0.524 4.582 -1.364 1 96.88 108 ASP A CA 1
ATOM 879 C C . ASP A 1 108 ? -0.42 4.254 -2.52 1 96.88 108 ASP A C 1
ATOM 881 O O . ASP A 1 108 ? -1.53 4.785 -2.592 1 96.88 108 ASP A O 1
ATOM 885 N N . PHE A 1 109 ? -0.104 3.264 -3.33 1 94.25 109 PHE A N 1
ATOM 886 C CA . PHE A 1 109 ? -0.835 2.947 -4.551 1 94.25 109 PHE A CA 1
ATOM 887 C C . PHE A 1 109 ? -2.158 2.262 -4.23 1 94.25 109 PHE A C 1
ATOM 889 O O . PHE A 1 109 ? -3.055 2.203 -5.074 1 94.25 109 PHE A O 1
ATOM 896 N N . ASN A 1 110 ? -2.248 1.731 -3.02 1 92.19 110 ASN A N 1
ATOM 897 C CA . ASN A 1 110 ? -3.535 1.189 -2.594 1 92.19 110 ASN A CA 1
ATOM 898 C C . ASN A 1 110 ? -4.57 2.293 -2.395 1 92.19 110 ASN A C 1
ATOM 900 O O . ASN A 1 110 ? -5.77 2.064 -2.566 1 92.19 110 ASN A O 1
ATOM 904 N N . LYS A 1 111 ? -4.059 3.488 -2.09 1 92.31 111 LYS A N 1
ATOM 905 C CA . LYS A 1 111 ? -4.957 4.582 -1.733 1 92.31 111 LYS A CA 1
ATOM 906 C C . LYS A 1 111 ? -4.879 5.715 -2.754 1 92.31 111 LYS A C 1
ATOM 908 O O . LYS A 1 111 ? -5.68 6.648 -2.713 1 92.31 111 LYS A O 1
ATOM 913 N N . TRP A 1 112 ? -4.062 5.613 -3.674 1 90.81 112 TRP A N 1
ATOM 914 C CA . TRP A 1 112 ? -3.818 6.707 -4.609 1 90.81 112 TRP A CA 1
ATOM 915 C C . TRP A 1 112 ? -5.008 6.898 -5.543 1 90.81 112 TRP A C 1
ATOM 917 O O . TRP A 1 112 ? -5.578 5.926 -6.043 1 90.81 112 TRP A O 1
ATOM 927 N N . LYS A 1 113 ? -5.422 8.117 -5.758 1 88.56 113 LYS A N 1
ATOM 928 C CA . LYS A 1 113 ? -6.453 8.523 -6.703 1 88.56 113 LYS A CA 1
ATOM 929 C C . LYS A 1 113 ? -6.023 9.758 -7.488 1 88.56 113 LYS A C 1
ATOM 931 O O . LYS A 1 113 ? -5.406 10.672 -6.934 1 88.56 113 LYS A O 1
ATOM 936 N N . ASP A 1 114 ? -6.363 9.656 -8.781 1 87.19 114 ASP A N 1
ATOM 937 C CA . ASP A 1 114 ? -6.125 10.867 -9.57 1 87.19 114 ASP A CA 1
ATOM 938 C C . ASP A 1 114 ? -7.125 11.961 -9.211 1 87.19 114 ASP A C 1
ATOM 940 O O . ASP A 1 114 ? -8.297 11.68 -8.961 1 87.19 114 ASP A O 1
ATOM 944 N N . GLU A 1 115 ? -6.586 13.117 -9.141 1 86.81 115 GLU A N 1
ATOM 945 C CA . GLU A 1 115 ? -7.449 14.234 -8.766 1 86.81 115 GLU A CA 1
ATOM 946 C C . GLU A 1 115 ? -8.719 14.266 -9.617 1 86.81 115 GLU A C 1
ATOM 948 O O . GLU A 1 115 ? -9.805 14.531 -9.109 1 86.81 115 GLU A O 1
ATOM 953 N N . ASP A 1 116 ? -8.625 14 -10.969 1 82.88 116 ASP A N 1
ATOM 954 C CA . ASP A 1 116 ? -9.758 14.039 -11.891 1 82.88 116 ASP A CA 1
ATOM 955 C C . ASP A 1 116 ? -10.727 12.891 -11.602 1 82.88 116 ASP A C 1
ATOM 957 O O . ASP A 1 116 ? -11.93 13.016 -11.828 1 82.88 116 ASP A O 1
ATOM 961 N N . ASP A 1 117 ? -10.227 11.805 -11.188 1 74.81 117 ASP A N 1
ATOM 962 C CA . ASP A 1 117 ? -11.055 10.641 -10.891 1 74.81 117 ASP A CA 1
ATOM 963 C C . ASP A 1 117 ? -11.688 10.758 -9.5 1 74.81 117 ASP A C 1
ATOM 965 O O . ASP A 1 117 ? -12.609 10.008 -9.172 1 74.81 117 ASP A O 1
ATOM 969 N N . SER A 1 118 ? -11.156 11.602 -8.719 1 66.62 118 SER A N 1
ATOM 970 C CA . SER A 1 118 ? -11.672 11.758 -7.363 1 66.62 118 SER A CA 1
ATOM 971 C C . SER A 1 118 ? -12.977 12.539 -7.348 1 66.62 118 SER A C 1
ATOM 973 O O . SER A 1 118 ? -13.797 12.375 -6.445 1 66.62 118 SER A O 1
ATOM 975 N N . ASP A 1 119 ? -13.242 13.555 -8.266 1 57.41 119 ASP A N 1
ATOM 976 C CA . ASP A 1 119 ? -14.398 14.445 -8.312 1 57.41 119 ASP A CA 1
ATOM 977 C C . ASP A 1 119 ? -15.578 13.766 -9 1 57.41 119 ASP A C 1
ATOM 979 O O . ASP A 1 119 ? -16.688 14.297 -8.992 1 57.41 119 ASP A O 1
ATOM 983 N N . ASP A 1 120 ? -15.391 12.844 -9.797 1 51.34 120 ASP A N 1
ATOM 984 C CA . ASP A 1 120 ? -16.547 12.344 -10.539 1 51.34 120 ASP A CA 1
ATOM 985 C C . ASP A 1 120 ? -17.625 11.836 -9.594 1 51.34 120 ASP A C 1
ATOM 987 O O . ASP A 1 120 ? -17.328 11.172 -8.602 1 51.34 120 ASP A O 1
ATOM 991 N N . GLU A 1 121 ? -18.875 12.398 -9.766 1 47.94 121 GLU A N 1
ATOM 992 C CA . GLU A 1 121 ? -20.109 12.094 -9.047 1 47.94 121 GLU A CA 1
ATOM 993 C C . GLU A 1 121 ? -20.156 10.633 -8.609 1 47.94 121 GLU A C 1
ATOM 995 O O . GLU A 1 121 ? -20.672 10.312 -7.539 1 47.94 121 GLU A O 1
ATOM 1000 N N . GLY A 1 122 ? -19.875 9.75 -9.438 1 47.78 122 GLY A N 1
ATOM 1001 C CA . GLY A 1 122 ? -19.844 8.32 -9.156 1 47.78 122 GLY A CA 1
ATOM 1002 C C . GLY A 1 122 ? -18.703 7.918 -8.242 1 47.78 122 GLY A C 1
ATOM 1003 O O . GLY A 1 122 ? -18.797 6.91 -7.535 1 47.78 122 GLY A O 1
ATOM 1004 N N . ASP A 1 123 ? -17.609 8.602 -8.219 1 48.59 123 ASP A N 1
ATOM 1005 C CA . ASP A 1 123 ? -16.406 8.414 -7.43 1 48.59 123 ASP A CA 1
ATOM 1006 C C . ASP A 1 123 ? -16.516 9.094 -6.062 1 48.59 123 ASP A C 1
ATOM 1008 O O . ASP A 1 123 ? -15.742 8.805 -5.152 1 48.59 123 ASP A O 1
ATOM 1012 N N . PHE A 1 124 ? -17.266 10.203 -6 1 49 124 PHE A N 1
ATOM 1013 C CA . PHE A 1 124 ? -17.594 10.766 -4.695 1 49 124 PHE A CA 1
ATOM 1014 C C . PHE A 1 124 ? -18.078 9.68 -3.744 1 49 124 PHE A C 1
ATOM 1016 O O . PHE A 1 124 ? -17.781 9.719 -2.547 1 49 124 PHE A O 1
ATOM 1023 N N . GLU A 1 125 ? -18.859 8.836 -4.289 1 51.69 125 GLU A N 1
ATOM 1024 C CA . GLU A 1 125 ? -19.344 7.711 -3.502 1 51.69 125 GLU A CA 1
ATOM 1025 C C . GLU A 1 125 ? -18.188 6.777 -3.115 1 51.69 125 GLU A C 1
ATOM 1027 O O . GLU A 1 125 ? -18.156 6.254 -2 1 51.69 125 GLU A O 1
ATOM 1032 N N . GLY A 1 126 ? -17.281 6.734 -3.979 1 54.97 126 GLY A N 1
ATOM 1033 C CA . GLY A 1 126 ? -16.172 5.832 -3.678 1 54.97 126 GLY A CA 1
ATOM 1034 C C . GLY A 1 126 ? -15.203 6.395 -2.66 1 54.97 126 GLY A C 1
ATOM 1035 O O . GLY A 1 126 ? -14.812 5.703 -1.722 1 54.97 126 GLY A O 1
ATOM 1036 N N . GLY A 1 127 ? -14.789 7.734 -2.84 1 58.69 127 GLY A N 1
ATOM 1037 C CA . GLY A 1 127 ? -13.922 8.375 -1.864 1 58.69 127 GLY A CA 1
ATOM 1038 C C . GLY A 1 127 ? -14.578 8.547 -0.505 1 58.69 127 GLY A C 1
ATOM 1039 O O . GLY A 1 127 ? -13.945 8.312 0.526 1 58.69 127 GLY A O 1
ATOM 1040 N N . SER A 1 128 ? -15.852 8.945 -0.611 1 64.81 128 SER A N 1
ATOM 1041 C CA . SER A 1 128 ? -16.625 9.07 0.626 1 64.81 128 SER A CA 1
ATOM 1042 C C . SER A 1 128 ? -16.797 7.723 1.312 1 64.81 128 SER A C 1
ATOM 1044 O O . SER A 1 128 ? -16.703 7.625 2.537 1 64.81 128 SER A O 1
ATOM 1046 N N . HIS A 1 129 ? -17 6.844 0.447 1 69.31 129 HIS A N 1
ATOM 1047 C CA . HIS A 1 129 ? -17.188 5.512 1.015 1 69.31 129 HIS A CA 1
ATOM 1048 C C . HIS A 1 129 ? -15.906 5.004 1.661 1 69.31 129 HIS A C 1
ATOM 1050 O O . HIS A 1 129 ? -15.938 4.422 2.75 1 69.31 129 HIS A O 1
ATOM 1056 N N . GLU A 1 130 ? -14.859 5.379 0.982 1 70.62 130 GLU A N 1
ATOM 1057 C CA . GLU A 1 130 ? -13.57 4.969 1.528 1 70.62 130 GLU A CA 1
ATOM 1058 C C . GLU A 1 130 ? -13.273 5.688 2.842 1 70.62 130 GLU A C 1
ATOM 1060 O O . GLU A 1 130 ? -12.852 5.059 3.814 1 70.62 130 GLU A O 1
ATOM 1065 N N . LEU A 1 131 ? -13.555 6.879 2.803 1 74.19 131 LEU A N 1
ATOM 1066 C CA . LEU A 1 131 ? -13.352 7.656 4.02 1 74.19 131 LEU A CA 1
ATOM 1067 C C . LEU A 1 131 ? -14.273 7.176 5.137 1 74.19 131 LEU A C 1
ATOM 1069 O O . LEU A 1 131 ? -13.852 7.047 6.285 1 74.19 131 LEU A O 1
ATOM 1073 N N . GLU A 1 132 ? -15.508 6.906 4.742 1 75.19 132 GLU A N 1
ATOM 1074 C CA . GLU A 1 132 ? -16.484 6.398 5.707 1 75.19 132 GLU A CA 1
ATOM 1075 C C . GLU A 1 132 ? -16.031 5.066 6.293 1 75.19 132 GLU A C 1
ATOM 1077 O O . GLU A 1 132 ? -16.125 4.852 7.504 1 75.19 132 GLU A O 1
ATOM 1082 N N . GLU A 1 133 ? -15.578 4.332 5.441 1 73.81 133 GLU A N 1
ATOM 1083 C CA . GLU A 1 133 ? -15.102 3.027 5.891 1 73.81 133 GLU A CA 1
ATOM 1084 C C . GLU A 1 133 ? -13.875 3.168 6.793 1 73.81 133 GLU A C 1
ATOM 1086 O O . GLU A 1 133 ? -13.766 2.48 7.809 1 73.81 133 GLU A O 1
ATOM 1091 N N . MET A 1 134 ? -13.008 3.98 6.363 1 73.94 134 MET A N 1
ATOM 1092 C CA . MET A 1 134 ? -11.82 4.238 7.164 1 73.94 134 MET A CA 1
ATOM 1093 C C . MET A 1 134 ? -12.195 4.797 8.531 1 73.94 134 MET A C 1
ATOM 1095 O O . MET A 1 134 ? -11.672 4.348 9.555 1 73.94 134 MET A O 1
ATOM 1099 N N . MET A 1 135 ? -13.094 5.688 8.469 1 73.44 135 MET A N 1
ATOM 1100 C CA . MET A 1 135 ? -13.578 6.266 9.719 1 73.44 135 MET A CA 1
ATOM 1101 C C . MET A 1 135 ? -14.195 5.195 10.617 1 73.44 135 MET A C 1
ATOM 1103 O O . MET A 1 135 ? -14.016 5.215 11.836 1 73.44 135 MET A O 1
ATOM 1107 N N . ARG A 1 136 ? -14.906 4.348 10 1 73.88 136 ARG A N 1
ATOM 1108 C CA . ARG A 1 136 ? -15.523 3.244 10.727 1 73.88 136 ARG A CA 1
ATOM 1109 C C . ARG A 1 136 ? -14.461 2.344 11.352 1 73.88 136 ARG A C 1
ATOM 1111 O O . ARG A 1 136 ? -14.602 1.917 12.5 1 73.88 136 ARG A O 1
ATOM 1118 N N . HIS A 1 137 ? -13.531 2.148 10.578 1 71.19 137 HIS A N 1
ATOM 1119 C CA . HIS A 1 137 ? -12.461 1.269 11.031 1 71.19 137 HIS A CA 1
ATOM 1120 C C . HIS A 1 137 ? -11.617 1.943 12.109 1 71.19 137 HIS A C 1
ATOM 1122 O O . HIS A 1 137 ? -11.234 1.308 13.094 1 71.19 137 HIS A O 1
ATOM 1128 N N . MET A 1 138 ? -11.352 3.17 11.977 1 68.62 138 MET A N 1
ATOM 1129 C CA . MET A 1 138 ? -10.492 3.912 12.898 1 68.62 138 MET A CA 1
ATOM 1130 C C . MET A 1 138 ? -11.273 4.355 14.133 1 68.62 138 MET A C 1
ATOM 1132 O O . MET A 1 138 ? -10.695 4.539 15.203 1 68.62 138 MET A O 1
ATOM 1136 N N . GLY A 1 139 ? -12.547 4.746 14.023 1 63.16 139 GLY A N 1
ATOM 1137 C CA . GLY A 1 139 ? -13.375 5.266 15.102 1 63.16 139 GLY A CA 1
ATOM 1138 C C . GLY A 1 139 ? -14.18 4.188 15.805 1 63.16 139 GLY A C 1
ATOM 1139 O O . GLY A 1 139 ? -14.914 4.477 16.75 1 63.16 139 GLY A O 1
ATOM 1140 N N . GLY A 1 140 ? -13.711 2.854 15.984 1 53.19 140 GLY A N 1
ATOM 1141 C CA . GLY A 1 140 ? -14.523 1.875 16.688 1 53.19 140 GLY A CA 1
ATOM 1142 C C . GLY A 1 140 ? -16.016 2.125 16.547 1 53.19 140 GLY A C 1
ATOM 1143 O O . GLY A 1 140 ? -16.812 1.57 17.297 1 53.19 140 GLY A O 1
ATOM 1144 N N . LEU A 1 141 ? -16.438 3.086 15.961 1 47.75 141 LEU A N 1
ATOM 1145 C CA . LEU A 1 141 ? -17.859 3.398 15.945 1 47.75 141 LEU A CA 1
ATOM 1146 C C . LEU A 1 141 ? -18.656 2.26 15.312 1 47.75 141 LEU A C 1
ATOM 1148 O O . LEU A 1 141 ? -19.781 2.463 14.852 1 47.75 141 LEU A O 1
ATOM 1152 N N . GLY A 1 142 ? -18.156 1.139 15.039 1 43.62 142 GLY A N 1
ATOM 1153 C CA . GLY A 1 142 ? -19.141 0.072 14.891 1 43.62 142 GLY A CA 1
ATOM 1154 C C . GLY A 1 142 ? -20.203 0.091 15.969 1 43.62 142 GLY A C 1
ATOM 1155 O O . GLY A 1 142 ? -20.172 -0.711 16.906 1 43.62 142 GLY A O 1
ATOM 1156 N N . GLY A 1 143 ? -20.609 1.16 16.594 1 37.62 143 GLY A N 1
ATOM 1157 C CA . GLY A 1 143 ? -21.766 1.097 17.469 1 37.62 143 GLY A CA 1
ATOM 1158 C C . GLY A 1 143 ? -22.812 0.104 17.016 1 37.62 143 GLY A C 1
ATOM 1159 O O . GLY A 1 143 ? -22.812 -0.314 15.859 1 37.62 143 GLY A O 1
ATOM 1160 N N . SER A 1 144 ? -23.703 -0.55 17.906 1 38.44 144 SER A N 1
ATOM 1161 C CA . SER A 1 144 ? -25.016 -1.17 17.891 1 38.44 144 SER A CA 1
ATOM 1162 C C . SER A 1 144 ? -25.891 -0.582 16.781 1 38.44 144 SER A C 1
ATOM 1164 O O . SER A 1 144 ? -25.75 0.586 16.422 1 38.44 144 SER A O 1
ATOM 1166 N N . GLY A 1 145 ? -26.672 -1.351 15.844 1 38.62 145 GLY A N 1
ATOM 1167 C CA . GLY A 1 145 ? -27.766 -1.107 14.93 1 38.62 145 GLY A CA 1
ATOM 1168 C C . GLY A 1 145 ? -28.562 0.143 15.273 1 38.62 145 GLY A C 1
ATOM 1169 O O . GLY A 1 145 ? -29.469 0.531 14.531 1 38.62 145 GLY A O 1
ATOM 1170 N N . ASP A 1 146 ? -28.922 0.38 16.469 1 36 146 ASP A N 1
ATOM 1171 C CA . ASP A 1 146 ? -30.094 1.243 16.609 1 36 146 ASP A CA 1
ATOM 1172 C C . ASP A 1 146 ? -29.75 2.688 16.25 1 36 146 ASP A C 1
ATOM 1174 O O . ASP A 1 146 ? -30.625 3.561 16.281 1 36 146 ASP A O 1
ATOM 1178 N N . SER A 1 147 ? -28.547 3.264 16.609 1 39.5 147 SER A N 1
ATOM 1179 C CA . SER A 1 147 ? -28.469 4.715 16.484 1 39.5 147 SER A CA 1
ATOM 1180 C C . SER A 1 147 ? -28 5.129 15.094 1 39.5 147 SER A C 1
ATOM 1182 O O . SER A 1 147 ? -26.844 4.902 14.734 1 39.5 147 SER A O 1
ATOM 1184 N N . LYS A 1 148 ? -28.781 5.125 14.102 1 40.16 148 LYS A N 1
ATOM 1185 C CA . LYS A 1 148 ? -28.625 5.793 12.812 1 40.16 148 LYS A CA 1
ATOM 1186 C C . LYS A 1 148 ? -27.859 7.105 12.961 1 40.16 148 LYS A C 1
ATOM 1188 O O . LYS A 1 148 ? -28.25 7.969 13.75 1 40.16 148 LYS A O 1
ATOM 1193 N N . PRO A 1 149 ? -26.594 7.219 12.812 1 38.38 149 PRO A N 1
ATOM 1194 C CA . PRO A 1 149 ? -26.125 8.609 12.828 1 38.38 149 PRO A CA 1
ATOM 1195 C C . PRO A 1 149 ? -27.078 9.555 12.094 1 38.38 149 PRO A C 1
ATOM 1197 O O . PRO A 1 149 ? -27.516 9.242 10.984 1 38.38 149 PRO A O 1
ATOM 1200 N N . ASN A 1 150 ? -27.984 10.195 12.68 1 34.47 150 ASN A N 1
ATOM 1201 C CA . ASN A 1 150 ? -28.844 11.203 12.062 1 34.47 150 ASN A CA 1
ATOM 1202 C C . ASN A 1 150 ? -28.031 12.211 11.258 1 34.47 150 ASN A C 1
ATOM 1204 O O . ASN A 1 150 ? -27.406 13.102 11.82 1 34.47 150 ASN A O 1
ATOM 1208 N N . PHE A 1 151 ? -27.234 11.773 10.258 1 38.19 151 PHE A N 1
ATOM 1209 C CA . PHE A 1 151 ? -26.688 12.719 9.281 1 38.19 151 PHE A CA 1
ATOM 1210 C C . PHE A 1 151 ? -27.625 13.891 9.078 1 38.19 151 PHE A C 1
ATOM 1212 O O . PHE A 1 151 ? -27.375 14.766 8.242 1 38.19 151 PHE A O 1
ATOM 1219 N N . ASP A 1 152 ? -28.828 13.781 9.586 1 35.75 152 ASP A N 1
ATOM 1220 C CA . ASP A 1 152 ? -29.75 14.906 9.516 1 35.75 152 ASP A CA 1
ATOM 1221 C C . ASP A 1 152 ? -29.156 16.141 10.195 1 35.75 152 ASP A C 1
ATOM 1223 O O . ASP A 1 152 ? -29.672 17.25 10.047 1 35.75 152 ASP A O 1
ATOM 1227 N N . ASP A 1 153 ? -28.203 15.883 11.242 1 36.56 153 ASP A N 1
ATOM 1228 C CA . ASP A 1 153 ? -27.828 17.078 11.984 1 36.56 153 ASP A CA 1
ATOM 1229 C C . ASP A 1 153 ? -26.734 17.859 11.25 1 36.56 153 ASP A C 1
ATOM 1231 O O . ASP A 1 153 ? -26.422 19 11.617 1 36.56 153 ASP A O 1
ATOM 1235 N N . LEU A 1 154 ? -25.891 17.234 10.477 1 37.28 154 LEU A N 1
ATOM 1236 C CA . LEU A 1 154 ? -24.969 18.078 9.711 1 37.28 154 LEU A CA 1
ATOM 1237 C C . LEU A 1 154 ? -25.734 18.938 8.703 1 37.28 154 LEU A C 1
ATOM 1239 O O . LEU A 1 154 ? -25.141 19.75 8 1 37.28 154 LEU A O 1
ATOM 1243 N N . GLY A 1 155 ? -26.844 18.422 8.195 1 33.72 155 GLY A N 1
ATOM 1244 C CA . GLY A 1 155 ? -27.609 19.281 7.289 1 33.72 155 GLY A CA 1
ATOM 1245 C C . GLY A 1 155 ? -27.953 20.625 7.883 1 33.72 155 GLY A C 1
ATOM 1246 O O . GLY A 1 155 ? -27.953 21.641 7.184 1 33.72 155 GLY A O 1
ATOM 1247 N N . ASP A 1 156 ? -28.594 20.5 9.094 1 33.75 156 ASP A N 1
ATOM 1248 C CA . ASP A 1 156 ? -29.531 21.578 9.406 1 33.75 156 ASP A CA 1
ATOM 1249 C C . ASP A 1 156 ? -28.797 22.828 9.891 1 33.75 156 ASP A C 1
ATOM 1251 O O . ASP A 1 156 ? -29.422 23.828 10.242 1 33.75 156 ASP A O 1
ATOM 1255 N N . GLU A 1 157 ? -27.562 22.703 10.422 1 33.41 157 GLU A N 1
ATOM 1256 C CA . GLU A 1 157 ? -27.109 24.016 10.883 1 33.41 157 GLU A CA 1
ATOM 1257 C C . GLU A 1 157 ? -27.031 25 9.727 1 33.41 157 GLU A C 1
ATOM 1259 O O . GLU A 1 157 ? -26.5 26.109 9.875 1 33.41 157 GLU A O 1
ATOM 1264 N N . VAL A 1 158 ? -27.109 24.516 8.516 1 34.91 158 VAL A N 1
ATOM 1265 C CA . VAL A 1 158 ? -27.406 25.531 7.512 1 34.91 158 VAL A CA 1
ATOM 1266 C C . VAL A 1 158 ? -28.719 26.234 7.871 1 34.91 158 VAL A C 1
ATOM 1268 O O . VAL A 1 158 ? -29.797 25.688 7.68 1 34.91 158 VAL A O 1
ATOM 1271 N N . ASP A 1 159 ? -28.922 26.531 9.18 1 31.27 159 ASP A N 1
ATOM 1272 C CA . ASP A 1 159 ? -30.047 27.297 9.664 1 31.27 159 ASP A CA 1
ATOM 1273 C C . ASP A 1 159 ? -30.547 28.281 8.602 1 31.27 159 ASP A C 1
ATOM 1275 O O . ASP A 1 159 ? -29.812 28.625 7.68 1 31.27 159 ASP A O 1
ATOM 1279 N N . GLU A 1 160 ? -31.891 28.5 8.578 1 32.66 160 GLU A N 1
ATOM 1280 C CA . GLU A 1 160 ? -32.875 29.453 8.055 1 32.66 160 GLU A CA 1
ATOM 1281 C C . GLU A 1 160 ? -32.344 30.875 8.141 1 32.66 160 GLU A C 1
ATOM 1283 O O . GLU A 1 160 ? -32.312 31.469 9.219 1 32.66 160 GLU A O 1
ATOM 1288 N N . MET A 1 161 ? -31.172 31.156 7.566 1 30.38 161 MET A N 1
ATOM 1289 C CA . MET A 1 161 ? -30.984 32.594 7.359 1 30.38 161 MET A CA 1
ATOM 1290 C C . MET A 1 161 ? -32.281 33.281 7.031 1 30.38 161 MET A C 1
ATOM 1292 O O . MET A 1 161 ? -32.969 32.906 6.07 1 30.38 161 MET A O 1
ATOM 1296 N N . ASP A 1 162 ? -33.188 33.438 8.023 1 34.41 162 ASP A N 1
ATOM 1297 C CA . ASP A 1 162 ? -34.344 34.344 7.98 1 34.41 162 ASP A CA 1
ATOM 1298 C C . ASP A 1 162 ? -34.062 35.531 7.059 1 34.41 162 ASP A C 1
ATOM 1300 O O . ASP A 1 162 ? -33.125 36.281 7.277 1 34.41 162 ASP A O 1
ATOM 1304 N N . SER A 1 163 ? -34.156 35.281 5.727 1 33.31 163 SER A N 1
ATOM 1305 C CA . SER A 1 163 ? -34.281 36.375 4.762 1 33.31 163 SER A CA 1
ATOM 1306 C C . SER A 1 163 ? -35.156 37.5 5.312 1 33.31 163 SER A C 1
ATOM 1308 O O . SER A 1 163 ? -36.375 37.344 5.406 1 33.31 163 SER A O 1
ATOM 1310 N N . ASP A 1 164 ? -34.812 38.031 6.504 1 33 164 ASP A N 1
ATOM 1311 C CA . ASP A 1 164 ? -35.469 39.281 6.859 1 33 164 ASP A CA 1
ATOM 1312 C C . ASP A 1 164 ? -35.594 40.188 5.637 1 33 164 ASP A C 1
A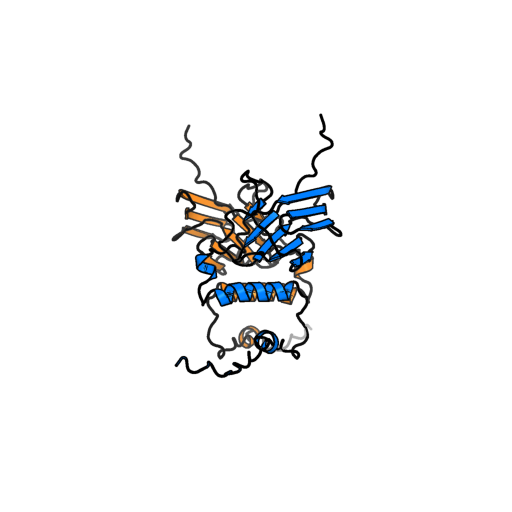TOM 1314 O O . ASP A 1 164 ? -34.594 40.562 5.027 1 33 164 ASP A O 1
ATOM 1318 N N . ASP A 1 165 ? -36.562 39.906 4.758 1 35.84 165 ASP A N 1
ATOM 1319 C CA . ASP A 1 165 ? -37.125 40.812 3.748 1 35.84 165 ASP A CA 1
ATOM 1320 C C . ASP A 1 165 ? -37.188 42.25 4.254 1 35.84 165 ASP A C 1
ATOM 1322 O O . ASP A 1 165 ? -38.156 42.656 4.879 1 35.84 165 ASP A O 1
ATOM 1326 N N . GLU A 1 166 ? -36.188 42.719 5.09 1 32.19 166 GLU A N 1
ATOM 1327 C CA . GLU A 1 166 ? -36.188 44.156 5.371 1 32.19 166 GLU A CA 1
ATOM 1328 C C . GLU A 1 166 ? -36.375 44.969 4.098 1 32.19 166 GLU A C 1
ATOM 1330 O O . GLU A 1 166 ? -36 44.531 3.012 1 32.19 166 GLU A O 1
ATOM 1335 N N . ASP A 1 167 ? -37.156 46.031 4.16 1 36.97 167 ASP A N 1
ATOM 1336 C CA . ASP A 1 167 ? -37.656 47.125 3.326 1 36.97 167 ASP A CA 1
ATOM 1337 C C . ASP A 1 167 ? -36.531 47.75 2.494 1 36.97 167 ASP A C 1
ATOM 1339 O O . ASP A 1 167 ? -35.594 48.312 3.043 1 36.97 167 ASP A O 1
ATOM 1343 N N . ILE A 1 168 ? -35.969 47 1.565 1 35.59 168 ILE A N 1
ATOM 1344 C CA . ILE A 1 168 ? -35.156 47.719 0.588 1 35.59 168 ILE A CA 1
ATOM 1345 C C . ILE A 1 168 ? -35.844 49.031 0.204 1 35.59 168 ILE A C 1
ATOM 1347 O O . ILE A 1 168 ? -37 49.031 -0.268 1 35.59 168 ILE A O 1
ATOM 1351 N N . PRO A 1 169 ? -35.531 50.156 0.856 1 40.03 169 PRO A N 1
ATOM 1352 C CA . PRO A 1 169 ? -36.125 51.469 0.592 1 40.03 169 PRO A CA 1
ATOM 1353 C C . PRO A 1 169 ? -36.281 51.75 -0.899 1 40.03 169 PRO A C 1
ATOM 1355 O O . PRO A 1 169 ? -35.562 51.156 -1.72 1 40.03 169 PRO A O 1
ATOM 1358 N N . ASP A 1 170 ? -37.438 52.125 -1.403 1 35.75 170 ASP A N 1
ATOM 1359 C CA . ASP A 1 170 ? -37.812 52.594 -2.727 1 35.75 170 ASP A CA 1
ATOM 1360 C C . ASP A 1 170 ? -36.812 53.656 -3.219 1 35.75 170 ASP A C 1
ATOM 1362 O O . ASP A 1 170 ? -36.594 54.656 -2.547 1 35.75 170 ASP A O 1
ATOM 1366 N N . LEU A 1 171 ? -35.656 53.219 -3.662 1 32.19 171 LEU A N 1
ATOM 1367 C CA . LEU A 1 171 ? -34.906 54.25 -4.379 1 32.19 171 LEU A CA 1
ATOM 1368 C C . LEU A 1 171 ? -35.812 55.031 -5.301 1 32.19 171 LEU A C 1
ATOM 1370 O O . LEU A 1 171 ? -36.375 54.469 -6.262 1 32.19 171 LEU A O 1
ATOM 1374 N N . GLU A 1 172 ? -36.625 56.031 -4.801 1 25.75 172 GLU A N 1
ATOM 1375 C CA . GLU A 1 172 ? -36.969 57.25 -5.543 1 25.75 172 GLU A CA 1
ATOM 1376 C C . GLU A 1 172 ? -35.75 58.062 -5.953 1 25.75 172 GLU A C 1
ATOM 1378 O O . GLU A 1 172 ? -34.75 58.062 -5.238 1 25.75 172 GLU A O 1
ATOM 1383 N N . MET B 1 1 ? 28.672 -5.008 -23.797 1 29.38 1 MET B N 1
ATOM 1384 C CA . MET B 1 1 ? 27.812 -6.117 -24.234 1 29.38 1 MET B CA 1
ATOM 1385 C C . MET B 1 1 ? 26.359 -5.84 -23.891 1 29.38 1 MET B C 1
ATOM 1387 O O . MET B 1 1 ? 26 -5.695 -22.734 1 29.38 1 MET B O 1
ATOM 1391 N N . THR B 1 2 ? 25.547 -5.016 -24.469 1 37.56 2 THR B N 1
ATOM 1392 C CA . THR B 1 2 ? 24.297 -4.281 -24.281 1 37.56 2 THR B CA 1
ATOM 1393 C C . THR B 1 2 ? 23.141 -5.242 -24.031 1 37.56 2 THR B C 1
ATOM 1395 O O . THR B 1 2 ? 22.719 -5.977 -24.938 1 37.56 2 THR B O 1
ATOM 1398 N N . GLN B 1 3 ? 23.297 -6.395 -23.203 1 39.06 3 GLN B N 1
ATOM 1399 C CA . GLN B 1 3 ? 22.797 -7.762 -23.141 1 39.06 3 GLN B CA 1
ATOM 1400 C C . GLN B 1 3 ? 21.328 -7.82 -23.578 1 39.06 3 GLN B C 1
ATOM 1402 O O . GLN B 1 3 ? 20.531 -6.949 -23.219 1 39.06 3 GLN B O 1
ATOM 1407 N N . GLU B 1 4 ? 20.75 -8.156 -24.672 1 45.19 4 GLU B N 1
ATOM 1408 C CA . GLU B 1 4 ? 19.516 -8.086 -25.438 1 45.19 4 GLU B CA 1
ATOM 1409 C C . GLU B 1 4 ? 18.312 -7.883 -24.516 1 45.19 4 GLU B C 1
ATOM 1411 O O . GLU B 1 4 ? 17.922 -8.797 -23.781 1 45.19 4 GLU B O 1
ATOM 1416 N N . GLY B 1 5 ? 18.281 -6.754 -23.375 1 60.06 5 GLY B N 1
ATOM 1417 C CA . GLY B 1 5 ? 18.344 -6.156 -22.047 1 60.06 5 GLY B CA 1
ATOM 1418 C C . GLY B 1 5 ? 17.078 -6.355 -21.25 1 60.06 5 GLY B C 1
ATOM 1419 O O . GLY B 1 5 ? 15.977 -6.328 -21.812 1 60.06 5 GLY B O 1
ATOM 1420 N N . GLN B 1 6 ? 17.109 -7.344 -20.297 1 84.56 6 GLN B N 1
ATOM 1421 C CA . GLN B 1 6 ? 15.969 -7.75 -19.5 1 84.56 6 GLN B CA 1
ATOM 1422 C C . GLN B 1 6 ? 15.078 -6.555 -19.156 1 84.56 6 GLN B C 1
ATOM 1424 O O . GLN B 1 6 ? 15.578 -5.477 -18.828 1 84.56 6 GLN B O 1
ATOM 1429 N N . LEU B 1 7 ? 13.828 -6.668 -19.734 1 94.44 7 LEU B N 1
ATOM 1430 C CA . LEU B 1 7 ? 12.852 -5.629 -19.438 1 94.44 7 LEU B CA 1
ATOM 1431 C C . LEU B 1 7 ? 12.742 -5.414 -17.922 1 94.44 7 LEU B C 1
ATOM 1433 O O . LEU B 1 7 ? 12.781 -6.375 -17.156 1 94.44 7 LEU B O 1
ATOM 1437 N N . PRO B 1 8 ? 12.82 -4.199 -17.531 1 95.94 8 PRO B N 1
ATOM 1438 C CA . PRO B 1 8 ? 12.711 -3.938 -16.094 1 95.94 8 PRO B CA 1
ATOM 1439 C C . PRO B 1 8 ? 11.383 -4.41 -15.508 1 95.94 8 PRO B C 1
ATOM 1441 O O . PRO B 1 8 ? 10.328 -4.234 -16.125 1 95.94 8 PRO B O 1
ATOM 1444 N N . PRO B 1 9 ? 11.414 -5.062 -14.375 1 97.31 9 PRO B N 1
ATOM 1445 C CA . PRO B 1 9 ? 10.156 -5.422 -13.711 1 97.31 9 PRO B CA 1
ATOM 1446 C C . PRO B 1 9 ? 9.422 -4.215 -13.133 1 97.31 9 PRO B C 1
ATOM 1448 O O . PRO B 1 9 ? 10.055 -3.26 -12.68 1 97.31 9 PRO B O 1
ATOM 1451 N N . PRO B 1 10 ? 8.086 -4.18 -13.211 1 97.69 10 PRO B N 1
ATOM 1452 C CA . PRO B 1 10 ? 7.367 -3.162 -12.445 1 97.69 10 PRO B CA 1
ATOM 1453 C C . PRO B 1 10 ? 7.402 -3.42 -10.938 1 97.69 10 PRO B C 1
ATOM 1455 O O . PRO B 1 10 ? 7.586 -4.562 -10.508 1 97.69 10 PRO B O 1
ATOM 1458 N N . PRO B 1 11 ? 7.293 -2.391 -10.117 1 96.81 11 PRO B N 1
ATOM 1459 C CA . PRO B 1 11 ? 7.113 -2.639 -8.688 1 96.81 11 PRO B CA 1
ATOM 1460 C C . PRO B 1 11 ? 5.883 -3.486 -8.383 1 96.81 11 PRO B C 1
ATOM 1462 O O . PRO B 1 11 ? 4.848 -3.33 -9.039 1 96.81 11 PRO B O 1
ATOM 1465 N N . VAL B 1 12 ? 6.027 -4.43 -7.473 1 98.31 12 VAL B N 1
ATOM 1466 C CA . VAL B 1 12 ? 4.945 -5.328 -7.09 1 98.31 12 VAL B CA 1
ATOM 1467 C C . VAL B 1 12 ? 4.777 -5.32 -5.57 1 98.31 12 VAL B C 1
ATOM 1469 O O . VAL B 1 12 ? 5.766 -5.332 -4.832 1 98.31 12 VAL B O 1
ATOM 1472 N N . MET B 1 13 ? 3.57 -5.215 -5.137 1 98.25 13 MET B N 1
ATOM 1473 C CA . MET B 1 13 ? 3.244 -5.398 -3.727 1 98.25 13 MET B CA 1
ATOM 1474 C C . MET B 1 13 ? 2.443 -6.676 -3.512 1 98.25 13 MET B C 1
ATOM 1476 O O . MET B 1 13 ? 1.687 -7.094 -4.387 1 98.25 13 MET B O 1
ATOM 1480 N N . TRP B 1 14 ? 2.562 -7.199 -2.297 1 98.44 14 TRP B N 1
ATOM 1481 C CA . TRP B 1 14 ? 1.81 -8.43 -2.055 1 98.44 14 TRP B CA 1
ATOM 1482 C C . TRP B 1 14 ? 1.455 -8.562 -0.579 1 98.44 14 TRP B C 1
ATOM 1484 O O . TRP B 1 14 ? 2.121 -7.988 0.283 1 98.44 14 TRP B O 1
ATOM 1494 N N . ALA B 1 15 ? 0.468 -9.273 -0.257 1 97.38 15 ALA B N 1
ATOM 1495 C CA . ALA B 1 15 ? 0.021 -9.719 1.062 1 97.38 15 ALA B CA 1
ATOM 1496 C C . ALA B 1 15 ? -0.712 -11.055 0.976 1 97.38 15 ALA B C 1
ATOM 1498 O O . ALA B 1 15 ? -0.84 -11.625 -0.107 1 97.38 15 ALA B O 1
ATOM 1499 N N . GLN B 1 16 ? -1.04 -11.539 2.109 1 96.62 16 GLN B N 1
ATOM 1500 C CA . GLN B 1 16 ? -1.699 -12.844 2.047 1 96.62 16 GLN B CA 1
ATOM 1501 C C . GLN B 1 16 ? -2.666 -13.023 3.213 1 96.62 16 GLN B C 1
ATOM 1503 O O . GLN B 1 16 ? -2.627 -12.266 4.184 1 96.62 16 GLN B O 1
ATOM 1508 N N . ARG B 1 17 ? -3.629 -13.805 2.982 1 95.06 17 ARG B N 1
ATOM 1509 C CA . ARG B 1 17 ? -4.418 -14.484 4.008 1 95.06 17 ARG B CA 1
ATOM 1510 C C . ARG B 1 17 ? -4.164 -15.984 3.99 1 95.06 17 ARG B C 1
ATOM 1512 O O . ARG B 1 17 ? -3.277 -16.469 3.279 1 95.06 17 ARG B O 1
ATOM 1519 N N . ARG B 1 18 ? -4.895 -16.656 4.852 1 94.75 18 ARG B N 1
ATOM 1520 C CA . ARG B 1 18 ? -4.688 -18.109 4.926 1 94.75 18 ARG B CA 1
ATOM 1521 C C . ARG B 1 18 ? -4.973 -18.766 3.584 1 94.75 18 ARG B C 1
ATOM 1523 O O . ARG B 1 18 ? -4.32 -19.75 3.219 1 94.75 18 ARG B O 1
ATOM 1530 N N . ASP B 1 19 ? -5.934 -18.188 2.865 1 95.44 19 ASP B N 1
ATOM 1531 C CA . ASP B 1 19 ? -6.41 -18.906 1.687 1 95.44 19 ASP B CA 1
ATOM 1532 C C . ASP B 1 19 ? -6.184 -18.078 0.417 1 95.44 19 ASP B C 1
ATOM 1534 O O . ASP B 1 19 ? -6.41 -18.578 -0.691 1 95.44 19 ASP B O 1
ATOM 1538 N N . ILE B 1 20 ? -5.66 -16.844 0.549 1 96.31 20 ILE B N 1
ATOM 1539 C CA . ILE B 1 20 ? -5.625 -15.961 -0.612 1 96.31 20 ILE B CA 1
ATOM 1540 C C . ILE B 1 20 ? -4.293 -15.219 -0.655 1 96.31 20 ILE B C 1
ATOM 1542 O O . ILE B 1 20 ? -3.646 -15.031 0.378 1 96.31 20 ILE B O 1
ATOM 1546 N N . LEU B 1 21 ? -3.883 -14.828 -1.863 1 97.75 21 LEU B N 1
ATOM 1547 C CA . LEU B 1 21 ? -2.809 -13.875 -2.125 1 97.75 21 LEU B CA 1
ATOM 1548 C C . LEU B 1 21 ? -3.357 -12.586 -2.738 1 97.75 21 LEU B C 1
ATOM 1550 O O . LEU B 1 21 ? -4.199 -12.633 -3.639 1 97.75 21 LEU B O 1
ATOM 1554 N N . PHE B 1 22 ? -2.949 -11.477 -2.172 1 97.56 22 PHE B N 1
ATOM 1555 C CA . PHE B 1 22 ? -3.096 -10.188 -2.842 1 97.56 22 PHE B CA 1
ATOM 1556 C C . PHE B 1 22 ? -1.826 -9.82 -3.6 1 97.56 22 PHE B C 1
ATOM 1558 O O . PHE B 1 22 ? -0.742 -9.766 -3.014 1 97.56 22 PHE B O 1
ATOM 1565 N N . ILE B 1 23 ? -1.923 -9.602 -4.91 1 98.5 23 ILE B N 1
ATOM 1566 C CA . ILE B 1 23 ? -0.79 -9.141 -5.707 1 98.5 23 ILE B CA 1
ATOM 1567 C C . ILE B 1 23 ? -1.159 -7.852 -6.434 1 98.5 23 ILE B C 1
ATOM 1569 O O . ILE B 1 23 ? -2.18 -7.789 -7.125 1 98.5 23 ILE B O 1
ATOM 1573 N N . THR B 1 24 ? -0.424 -6.848 -6.266 1 98 24 THR B N 1
ATOM 1574 C CA . THR B 1 24 ? -0.646 -5.574 -6.938 1 98 24 THR B CA 1
ATOM 1575 C C . THR B 1 24 ? 0.554 -5.207 -7.805 1 98 24 THR B C 1
ATOM 1577 O O . THR B 1 24 ? 1.647 -4.965 -7.293 1 98 24 THR B O 1
ATOM 1580 N N . ILE B 1 25 ? 0.409 -5.188 -9.102 1 98.31 25 ILE B N 1
ATOM 1581 C CA . ILE B 1 25 ? 1.433 -4.734 -10.039 1 98.31 25 ILE B CA 1
ATOM 1582 C C . ILE B 1 25 ? 1.272 -3.238 -10.297 1 98.31 25 ILE B C 1
ATOM 1584 O O . ILE B 1 25 ? 0.226 -2.791 -10.766 1 98.31 25 ILE B O 1
ATOM 1588 N N . CYS B 1 26 ? 2.295 -2.469 -9.984 1 97 26 CYS B N 1
ATOM 1589 C CA . CYS B 1 26 ? 2.217 -1.013 -9.992 1 97 26 CYS B CA 1
ATOM 1590 C C . CYS B 1 26 ? 2.797 -0.445 -11.281 1 97 26 CYS B C 1
ATOM 1592 O O . CYS B 1 26 ? 3.902 0.098 -11.281 1 97 26 CYS B O 1
ATOM 1594 N N . LEU B 1 27 ? 1.975 -0.533 -12.344 1 96.5 27 LEU B N 1
ATOM 1595 C CA . LEU B 1 27 ? 2.357 0.024 -13.641 1 96.5 27 LEU B CA 1
ATOM 1596 C C . LEU B 1 27 ? 1.271 0.946 -14.18 1 96.5 27 LEU B C 1
ATOM 1598 O O . LEU B 1 27 ? 0.176 0.491 -14.516 1 96.5 27 LEU B O 1
ATOM 1602 N N . GLU B 1 28 ? 1.576 2.193 -14.234 1 93.31 28 GLU B N 1
ATOM 1603 C CA . GLU B 1 28 ? 0.615 3.213 -14.641 1 93.31 28 GLU B CA 1
ATOM 1604 C C . GLU B 1 28 ? 0.329 3.135 -16.141 1 93.31 28 GLU B C 1
ATOM 1606 O O . GLU B 1 28 ? 1.229 2.852 -16.938 1 93.31 28 GLU B O 1
ATOM 1611 N N . ASP B 1 29 ? -0.977 3.348 -16.531 1 93.62 29 ASP B N 1
ATOM 1612 C CA . ASP B 1 29 ? -1.419 3.531 -17.906 1 93.62 29 ASP B CA 1
ATOM 1613 C C . ASP B 1 29 ? -1.087 2.307 -18.766 1 93.62 29 ASP B C 1
ATOM 1615 O O . ASP B 1 29 ? -0.639 2.438 -19.906 1 93.62 29 ASP B O 1
ATOM 1619 N N . CYS B 1 30 ? -1.231 1.203 -18.094 1 95.25 30 CYS B N 1
ATOM 1620 C CA . CYS B 1 30 ? -1.056 -0.051 -18.812 1 95.25 30 CYS B CA 1
ATOM 1621 C C . CYS B 1 30 ? -2.383 -0.545 -19.391 1 95.25 30 CYS B C 1
ATOM 1623 O O . CYS B 1 30 ? -3.305 -0.859 -18.625 1 95.25 30 CYS B O 1
ATOM 1625 N N . LYS B 1 31 ? -2.654 -0.722 -20.609 1 91.69 31 LYS B N 1
ATOM 1626 C CA . LYS B 1 31 ? -3.963 -0.971 -21.203 1 91.69 31 LYS B CA 1
ATOM 1627 C C . LYS B 1 31 ? -4.164 -2.459 -21.484 1 91.69 31 LYS B C 1
ATOM 1629 O O . LYS B 1 31 ? -5.223 -3.012 -21.172 1 91.69 31 LYS B O 1
ATOM 1634 N N . ASP B 1 32 ? -3.279 -3.131 -22.141 1 92.62 32 ASP B N 1
ATOM 1635 C CA . ASP B 1 32 ? -3.477 -4.523 -22.516 1 92.62 32 ASP B CA 1
ATOM 1636 C C . ASP B 1 32 ? -2.27 -5.375 -22.125 1 92.6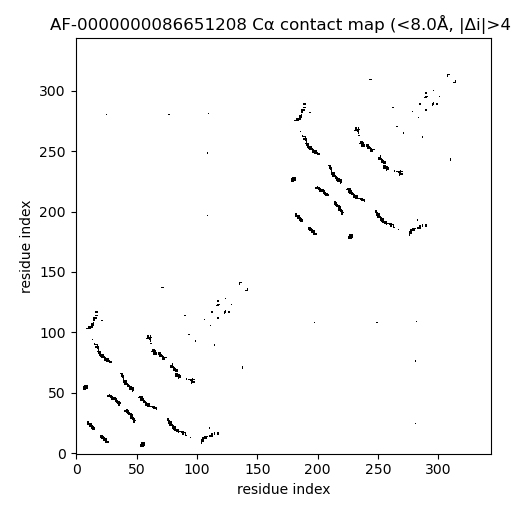2 32 ASP B C 1
ATOM 1638 O O . ASP B 1 32 ? -1.559 -5.887 -23 1 92.62 32 ASP B O 1
ATOM 1642 N N . PRO B 1 33 ? -2.207 -5.543 -20.891 1 96.94 33 PRO B N 1
ATOM 1643 C CA . PRO B 1 33 ? -1.046 -6.34 -20.484 1 96.94 33 PRO B CA 1
ATOM 1644 C C . PRO B 1 33 ? -1.213 -7.824 -20.797 1 96.94 33 PRO B C 1
ATOM 1646 O O . PRO B 1 33 ? -2.34 -8.32 -20.891 1 96.94 33 PRO B O 1
ATOM 1649 N N . VAL B 1 34 ? -0.148 -8.508 -21.016 1 97.69 34 VAL B N 1
ATOM 1650 C CA . VAL B 1 34 ? -0.105 -9.969 -21.047 1 97.69 34 VAL B CA 1
ATOM 1651 C C . VAL B 1 34 ? -0.005 -10.516 -19.625 1 97.69 34 VAL B C 1
ATOM 1653 O O . VAL B 1 34 ? 0.867 -10.109 -18.859 1 97.69 34 VAL B O 1
ATOM 1656 N N . LEU B 1 35 ? -0.949 -11.32 -19.219 1 98.19 35 LEU B N 1
ATOM 1657 C CA . LEU B 1 35 ? -0.958 -11.93 -17.891 1 98.19 35 LEU B CA 1
ATOM 1658 C C . LEU B 1 35 ? -1.156 -13.438 -17.984 1 98.19 35 LEU B C 1
ATOM 1660 O O . LEU B 1 35 ? -2.141 -13.898 -18.562 1 98.19 35 LEU B O 1
ATOM 1664 N N . LYS B 1 36 ? -0.18 -14.172 -17.562 1 98.38 36 LYS B N 1
ATOM 1665 C CA . LYS B 1 36 ? -0.263 -15.625 -17.5 1 98.38 36 LYS B CA 1
ATOM 1666 C C . LYS B 1 36 ? -0.258 -16.109 -16.047 1 98.38 36 LYS B C 1
ATOM 1668 O O . LYS B 1 36 ? 0.66 -15.789 -15.289 1 98.38 36 LYS B O 1
ATOM 1673 N N . ILE B 1 37 ? -1.281 -16.812 -15.609 1 98.44 37 ILE B N 1
ATOM 1674 C CA . ILE B 1 37 ? -1.414 -17.328 -14.258 1 98.44 37 ILE B CA 1
ATOM 1675 C C . ILE B 1 37 ? -1.386 -18.859 -14.281 1 98.44 37 ILE B C 1
ATOM 1677 O O . ILE B 1 37 ? -2.264 -19.484 -14.875 1 98.44 37 ILE B O 1
ATOM 1681 N N . GLU B 1 38 ? -0.381 -19.422 -13.75 1 98.5 38 GLU B N 1
ATOM 1682 C CA . GLU B 1 38 ? -0.172 -20.875 -13.633 1 98.5 38 GLU B CA 1
ATOM 1683 C C . GLU B 1 38 ? -0.105 -21.297 -12.172 1 98.5 38 GLU B C 1
ATOM 1685 O O . GLU B 1 38 ? 0.033 -20.469 -11.281 1 98.5 38 GLU B O 1
ATOM 1690 N N . PRO B 1 39 ? -0.211 -22.531 -11.812 1 98.44 39 PRO B N 1
ATOM 1691 C CA . PRO B 1 39 ? -0.269 -22.984 -10.422 1 98.44 39 PRO B CA 1
ATOM 1692 C C . PRO B 1 39 ? 0.93 -22.516 -9.602 1 98.44 39 PRO B C 1
ATOM 1694 O O . PRO B 1 39 ? 0.79 -22.234 -8.414 1 98.44 39 PRO B O 1
ATOM 1697 N N . GLU B 1 40 ? 2.133 -22.406 -10.211 1 98.62 40 GLU B N 1
ATOM 1698 C CA . GLU B 1 40 ? 3.316 -22.078 -9.43 1 98.62 40 GLU B CA 1
ATOM 1699 C C . GLU B 1 40 ? 4.039 -20.859 -10.016 1 98.62 40 GLU B C 1
ATOM 1701 O O . GLU B 1 40 ? 5.223 -20.656 -9.742 1 98.62 40 GLU B O 1
ATOM 1706 N N . MET B 1 41 ? 3.234 -20.094 -10.883 1 98.44 41 MET B N 1
ATOM 1707 C CA . MET B 1 41 ? 3.943 -19.031 -11.586 1 98.44 41 MET B CA 1
ATOM 1708 C C . MET B 1 41 ? 2.975 -17.938 -12.055 1 98.44 41 MET B C 1
ATOM 1710 O O . MET B 1 41 ? 1.882 -18.25 -12.531 1 98.44 41 MET B O 1
ATOM 1714 N N . LEU B 1 42 ? 3.414 -16.719 -11.906 1 98.69 42 LEU B N 1
ATOM 1715 C CA . LEU B 1 42 ? 2.732 -15.562 -12.469 1 98.69 42 LEU B CA 1
ATOM 1716 C C . LEU B 1 42 ? 3.648 -14.812 -13.43 1 98.69 42 LEU B C 1
ATOM 1718 O O . LEU B 1 42 ? 4.805 -14.531 -13.109 1 98.69 42 LEU B O 1
ATOM 1722 N N . HIS B 1 43 ? 3.176 -14.508 -14.656 1 98.69 43 HIS B N 1
ATOM 1723 C CA . HIS B 1 43 ? 3.939 -13.75 -15.633 1 98.69 43 HIS B CA 1
ATOM 1724 C C . HIS B 1 43 ? 3.162 -12.531 -16.109 1 98.69 43 HIS B C 1
ATOM 1726 O O . HIS B 1 43 ? 1.979 -12.633 -16.453 1 98.69 43 HIS B O 1
ATOM 1732 N N . PHE B 1 44 ? 3.787 -11.43 -16.062 1 98.69 44 PHE B N 1
ATOM 1733 C CA . PHE B 1 44 ? 3.207 -10.172 -16.516 1 98.69 44 PHE B CA 1
ATOM 1734 C C . PHE B 1 44 ? 4.133 -9.469 -17.5 1 98.69 44 PHE B C 1
ATOM 1736 O O . PHE B 1 44 ? 5.352 -9.445 -17.297 1 98.69 44 PHE B O 1
ATOM 1743 N N . LYS B 1 45 ? 3.572 -8.914 -18.531 1 98.25 45 LYS B N 1
ATOM 1744 C CA . LYS B 1 45 ? 4.27 -8.078 -19.5 1 98.25 45 LYS B CA 1
ATOM 1745 C C . LYS B 1 45 ? 3.357 -6.984 -20.047 1 98.25 45 LYS B C 1
ATOM 1747 O O . LYS B 1 45 ? 2.227 -7.254 -20.453 1 98.25 45 LYS B O 1
ATOM 1752 N N . GLY B 1 46 ? 3.812 -5.742 -19.984 1 97.56 46 GLY B N 1
ATOM 1753 C CA . GLY B 1 46 ? 2.955 -4.66 -20.438 1 97.56 46 GLY B CA 1
ATOM 1754 C C . GLY B 1 46 ? 3.703 -3.357 -20.656 1 97.56 46 GLY B C 1
ATOM 1755 O O . GLY B 1 46 ? 4.785 -3.156 -20.109 1 97.56 46 GLY B O 1
ATOM 1756 N N . LEU B 1 47 ? 3.082 -2.52 -21.453 1 97.12 47 LEU B N 1
ATOM 1757 C CA . LEU B 1 47 ? 3.574 -1.176 -21.734 1 97.12 47 LEU B CA 1
ATOM 1758 C C . LEU B 1 47 ? 2.918 -0.153 -20.812 1 97.12 47 LEU B C 1
ATOM 1760 O O . LEU B 1 47 ? 1.695 -0.158 -20.641 1 97.12 47 LEU B O 1
ATOM 1764 N N . GLY B 1 48 ? 3.805 0.638 -20.188 1 96 48 GLY B N 1
ATOM 1765 C CA . GLY B 1 48 ? 3.225 1.668 -19.344 1 96 48 GLY B CA 1
ATOM 1766 C C . GLY B 1 48 ? 4.266 2.518 -18.641 1 96 48 GLY B C 1
ATOM 1767 O O . GLY B 1 48 ? 5.418 2.58 -19.062 1 96 48 GLY B O 1
ATOM 1768 N N . GLY B 1 49 ? 3.85 3.314 -17.656 1 92.44 49 GLY B N 1
ATOM 1769 C CA . GLY B 1 49 ? 4.738 4.219 -16.953 1 92.44 49 GLY B CA 1
ATOM 1770 C C . GLY B 1 49 ? 4.895 5.566 -17.625 1 92.44 49 GLY B C 1
ATOM 1771 O O . GLY B 1 49 ? 4.387 5.773 -18.734 1 92.44 49 GLY B O 1
ATOM 1772 N N . THR B 1 50 ? 5.582 6.426 -16.859 1 86.75 50 THR B N 1
ATOM 1773 C CA . THR B 1 50 ? 5.781 7.781 -17.359 1 86.75 50 THR B CA 1
ATOM 1774 C C . THR B 1 50 ? 6.527 7.758 -18.688 1 86.75 50 THR B C 1
ATOM 1776 O O . THR B 1 50 ? 6.254 8.578 -19.578 1 86.75 50 THR B O 1
ATOM 1779 N N . GLU B 1 51 ? 7.359 6.75 -18.891 1 91.75 51 GLU B N 1
ATOM 1780 C CA . GLU B 1 51 ? 8.18 6.684 -20.094 1 91.75 51 GLU B CA 1
ATOM 1781 C C . GLU B 1 51 ? 7.555 5.766 -21.141 1 91.75 51 GLU B C 1
ATOM 1783 O O . GLU B 1 51 ? 8.133 5.547 -22.203 1 91.75 51 GLU B O 1
ATOM 1788 N N . LYS B 1 52 ? 6.367 5.227 -20.844 1 92.81 52 LYS B N 1
ATOM 1789 C CA . LYS B 1 52 ? 5.688 4.324 -21.766 1 92.81 52 LYS B CA 1
ATOM 1790 C C . LYS B 1 52 ? 6.637 3.242 -22.281 1 92.81 52 LYS B C 1
ATOM 1792 O O . LYS B 1 52 ? 6.762 3.039 -23.484 1 92.81 52 LYS B O 1
ATOM 1797 N N . LYS B 1 53 ? 7.285 2.541 -21.391 1 95.19 53 LYS B N 1
ATOM 1798 C CA . LYS B 1 53 ? 8.219 1.473 -21.734 1 95.19 53 LYS B CA 1
ATOM 1799 C C . LYS B 1 53 ? 7.652 0.105 -21.359 1 95.19 53 LYS B C 1
ATOM 1801 O O . LYS B 1 53 ? 6.715 0.011 -20.562 1 95.19 53 LYS B O 1
ATOM 1806 N N . MET B 1 54 ? 8.242 -0.872 -21.953 1 96.94 54 MET B N 1
ATOM 1807 C CA . MET B 1 54 ? 7.828 -2.248 -21.688 1 96.94 54 MET B CA 1
ATOM 1808 C C . MET B 1 54 ? 8.383 -2.73 -20.344 1 96.94 54 MET B C 1
ATOM 1810 O O . MET B 1 54 ? 9.539 -2.471 -20.016 1 96.94 54 MET B O 1
ATOM 1814 N N . HIS B 1 55 ? 7.566 -3.355 -19.547 1 98.06 55 HIS B N 1
ATOM 1815 C CA . HIS B 1 55 ? 7.934 -3.982 -18.297 1 98.06 55 HIS B CA 1
ATOM 1816 C C . HIS B 1 55 ? 7.555 -5.457 -18.281 1 98.06 55 HIS B C 1
ATOM 1818 O O . HIS B 1 55 ? 6.559 -5.855 -18.891 1 98.06 55 HIS B O 1
ATOM 1824 N N . GLU B 1 56 ? 8.383 -6.176 -17.609 1 98 56 GLU B N 1
ATOM 1825 C CA . GLU B 1 56 ? 8.125 -7.613 -17.531 1 98 56 GLU B CA 1
ATOM 1826 C C . GLU B 1 56 ? 8.562 -8.18 -16.188 1 98 56 GLU B C 1
ATOM 1828 O O . GLU B 1 56 ? 9.594 -7.773 -15.641 1 98 56 GLU B O 1
ATOM 1833 N N . VAL B 1 57 ? 7.727 -9.125 -15.641 1 98.12 57 VAL B N 1
ATOM 1834 C CA . VAL B 1 57 ? 8.125 -9.797 -14.414 1 98.12 57 VAL B CA 1
ATOM 1835 C C . VAL B 1 57 ? 7.559 -11.219 -14.391 1 98.12 57 VAL B C 1
ATOM 1837 O O . VAL B 1 57 ? 6.418 -11.438 -14.797 1 98.12 57 VAL B O 1
ATOM 1840 N N . THR B 1 58 ? 8.359 -12.141 -14.086 1 98.25 58 THR B N 1
ATOM 1841 C CA . THR B 1 58 ? 7.953 -13.516 -13.812 1 98.25 58 THR B CA 1
ATOM 1842 C C . THR B 1 58 ? 8.164 -13.859 -12.344 1 98.25 58 THR B C 1
ATOM 1844 O O . THR B 1 58 ? 9.266 -13.727 -11.82 1 98.25 58 THR B O 1
ATOM 1847 N N . ILE B 1 59 ? 7.113 -14.289 -11.688 1 98.56 59 ILE B N 1
ATOM 1848 C CA . ILE B 1 59 ? 7.168 -14.641 -10.273 1 98.56 59 ILE B CA 1
ATOM 1849 C C . ILE B 1 59 ? 6.977 -16.141 -10.109 1 98.56 59 ILE B C 1
ATOM 1851 O O . ILE B 1 59 ? 5.902 -16.672 -10.383 1 98.56 59 ILE B O 1
ATOM 1855 N N . ASN B 1 60 ? 8.031 -16.797 -9.703 1 98.69 60 ASN B N 1
ATOM 1856 C CA . ASN B 1 60 ? 7.906 -18.188 -9.273 1 98.69 60 ASN B CA 1
ATOM 1857 C C . ASN B 1 60 ? 7.391 -18.281 -7.844 1 98.69 60 ASN B C 1
ATOM 1859 O O . ASN B 1 60 ? 8.109 -17.969 -6.898 1 98.69 60 ASN B O 1
ATOM 1863 N N . LEU B 1 61 ? 6.223 -18.75 -7.641 1 98.81 61 LEU B N 1
ATOM 1864 C CA . LEU B 1 61 ? 5.512 -18.672 -6.371 1 98.81 61 LEU B CA 1
ATOM 1865 C C . LEU B 1 61 ? 6.074 -19.672 -5.367 1 98.81 61 LEU B C 1
ATOM 1867 O O . LEU B 1 61 ? 6.562 -20.734 -5.754 1 98.81 61 LEU B O 1
ATOM 1871 N N . TYR B 1 62 ? 5.984 -19.344 -4.121 1 98.69 62 TYR B N 1
ATOM 1872 C CA . TYR B 1 62 ? 6.465 -20.172 -3.029 1 98.69 62 TYR B CA 1
ATOM 1873 C C . TYR B 1 62 ? 5.762 -21.531 -3.025 1 98.69 62 TYR B C 1
ATOM 1875 O O . TYR B 1 62 ? 6.402 -22.562 -2.832 1 98.69 62 TYR B O 1
ATOM 1883 N N . LYS B 1 63 ? 4.453 -21.547 -3.197 1 98.56 63 LYS B N 1
ATOM 1884 C CA . LYS B 1 63 ? 3.627 -22.75 -3.332 1 98.56 63 LYS B CA 1
ATOM 1885 C C . LYS B 1 63 ? 2.576 -22.578 -4.426 1 98.56 63 LYS B C 1
ATOM 1887 O O . LYS B 1 63 ? 2.59 -21.578 -5.148 1 98.56 63 LYS B O 1
ATOM 1892 N N . GLU B 1 64 ? 1.698 -23.469 -4.5 1 98.69 64 GLU B N 1
ATOM 1893 C CA . GLU B 1 64 ? 0.743 -23.516 -5.602 1 98.69 64 GLU B CA 1
ATOM 1894 C C . GLU B 1 64 ? -0.488 -22.672 -5.305 1 98.69 64 GLU B C 1
ATOM 1896 O O . GLU B 1 64 ? -0.93 -22.594 -4.156 1 98.69 64 GLU B O 1
ATOM 1901 N N . ILE B 1 65 ? -1.045 -22.109 -6.352 1 98.75 65 ILE B N 1
ATOM 1902 C CA . ILE B 1 65 ? -2.354 -21.469 -6.312 1 98.75 65 ILE B CA 1
ATOM 1903 C C . ILE B 1 65 ? -3.312 -22.188 -7.254 1 98.75 65 ILE B C 1
ATOM 1905 O O . ILE B 1 65 ? -2.908 -23.094 -7.992 1 98.75 65 ILE B O 1
ATOM 1909 N N . ASN B 1 66 ? -4.621 -21.906 -7.129 1 98.38 66 ASN B N 1
ATOM 1910 C CA . ASN B 1 66 ? -5.621 -22.359 -8.094 1 98.38 66 ASN B CA 1
ATOM 1911 C C . ASN B 1 66 ? -5.797 -21.359 -9.227 1 98.38 66 ASN B C 1
ATOM 1913 O O . ASN B 1 66 ? -6.438 -20.312 -9.055 1 98.38 66 ASN B O 1
ATOM 1917 N N . PRO B 1 67 ? -5.238 -21.562 -10.375 1 97.56 67 PRO B N 1
ATOM 1918 C CA . PRO B 1 67 ? -5.258 -20.578 -11.461 1 97.56 67 PRO B CA 1
ATOM 1919 C C . PRO B 1 67 ? -6.668 -20.281 -11.953 1 97.56 67 PRO B C 1
ATOM 1921 O O . PRO B 1 67 ? -6.887 -19.25 -12.617 1 97.56 67 PRO B O 1
ATOM 1924 N N . ASP B 1 68 ? -7.621 -21.109 -11.617 1 96.31 68 ASP B N 1
ATOM 1925 C CA . ASP B 1 68 ? -8.984 -20.938 -12.102 1 96.31 68 ASP B CA 1
ATOM 1926 C C . ASP B 1 68 ? -9.789 -20.031 -11.188 1 96.31 68 ASP B C 1
ATOM 1928 O O . ASP B 1 68 ? -10.867 -19.562 -11.555 1 96.31 68 ASP B O 1
ATOM 1932 N N . LYS B 1 69 ? -9.352 -19.797 -10.039 1 95.44 69 LYS B N 1
ATOM 1933 C CA . LYS B 1 69 ? -10.008 -18.938 -9.07 1 95.44 69 LYS B CA 1
ATOM 1934 C C . LYS B 1 69 ? -9.219 -17.641 -8.875 1 95.44 69 LYS B C 1
ATOM 1936 O O . LYS B 1 69 ? -8.398 -17.547 -7.961 1 95.44 69 LYS B O 1
ATOM 1941 N N . THR B 1 70 ? -9.375 -16.703 -9.781 1 94.31 70 THR B N 1
ATOM 1942 C CA . THR B 1 70 ? -8.633 -15.453 -9.742 1 94.31 70 THR B CA 1
ATOM 1943 C C . THR B 1 70 ? -9.57 -14.266 -9.969 1 94.31 70 THR B C 1
ATOM 1945 O O . THR B 1 70 ? -10.555 -14.375 -10.703 1 94.31 70 THR B O 1
ATOM 1948 N N . MET B 1 71 ? -9.328 -13.242 -9.242 1 94.69 71 MET B N 1
ATOM 1949 C CA . MET B 1 71 ? -9.977 -11.961 -9.492 1 94.69 71 MET B CA 1
ATOM 1950 C C . MET B 1 71 ? -8.961 -10.914 -9.953 1 94.69 71 MET B C 1
ATOM 1952 O O . MET B 1 71 ? -7.848 -10.859 -9.43 1 94.69 71 MET B O 1
ATOM 1956 N N . LYS B 1 72 ? -9.375 -10.141 -10.922 1 94.31 72 LYS B N 1
ATOM 1957 C CA . LYS B 1 72 ? -8.492 -9.117 -11.477 1 94.31 72 LYS B CA 1
ATOM 1958 C C . LYS B 1 72 ? -9.188 -7.758 -11.531 1 94.31 72 LYS B C 1
ATOM 1960 O O . LYS B 1 72 ? -10.383 -7.68 -11.844 1 94.31 72 LYS B O 1
ATOM 1965 N N . ASN B 1 73 ? -8.484 -6.754 -11.219 1 93.44 73 ASN B N 1
ATOM 1966 C CA . ASN B 1 73 ? -8.938 -5.375 -11.336 1 93.44 73 ASN B CA 1
ATOM 1967 C C . ASN B 1 73 ? -7.855 -4.48 -11.945 1 93.44 73 ASN B C 1
ATOM 1969 O O . ASN B 1 73 ? -6.863 -4.168 -11.281 1 93.44 73 ASN B O 1
ATOM 1973 N N . LEU B 1 74 ? -8.008 -4.141 -13.258 1 92.94 74 LEU B N 1
ATOM 1974 C CA . LEU B 1 74 ? -7.066 -3.268 -13.953 1 92.94 74 LEU B CA 1
ATOM 1975 C C . LEU B 1 74 ? -7.477 -1.806 -13.82 1 92.94 74 LEU B C 1
ATOM 1977 O O . LEU B 1 74 ? -8.453 -1.374 -14.43 1 92.94 74 LEU B O 1
ATOM 1981 N N . GLY B 1 75 ? -6.746 -1.12 -13.023 1 88.81 75 GLY B N 1
ATOM 1982 C CA . GLY B 1 75 ? -6.965 0.312 -12.906 1 88.81 75 GLY B CA 1
ATOM 1983 C C . GLY B 1 75 ? -5.992 1.132 -13.734 1 88.81 75 GLY B C 1
ATOM 1984 O O . GLY B 1 75 ? -5.211 0.579 -14.508 1 88.81 75 GLY B O 1
ATOM 1985 N N . GLY B 1 76 ? -6.082 2.434 -13.625 1 90.31 76 GLY B N 1
ATOM 1986 C CA . GLY B 1 76 ? -5.199 3.314 -14.375 1 90.31 76 GLY B CA 1
ATOM 1987 C C . GLY B 1 76 ? -3.754 3.234 -13.922 1 90.31 76 GLY B C 1
ATOM 1988 O O . GLY B 1 76 ? -2.838 3.471 -14.719 1 90.31 76 GLY B O 1
ATOM 1989 N N . ARG B 1 77 ? -3.555 2.885 -12.602 1 92.62 77 ARG B N 1
ATOM 1990 C CA . ARG B 1 77 ? -2.201 2.938 -12.055 1 92.62 77 ARG B CA 1
ATOM 1991 C C . ARG B 1 77 ? -1.709 1.545 -11.68 1 92.62 77 ARG B C 1
ATOM 1993 O O . ARG B 1 77 ? -0.503 1.317 -11.555 1 92.62 77 ARG B O 1
ATOM 2000 N N . THR B 1 78 ? -2.629 0.637 -11.406 1 95.38 78 THR B N 1
ATOM 2001 C CA . THR B 1 78 ? -2.238 -0.667 -10.883 1 95.38 78 THR B CA 1
ATOM 2002 C C . THR B 1 78 ? -3.076 -1.776 -11.516 1 95.38 78 THR B C 1
ATOM 2004 O O . THR B 1 78 ? -4.156 -1.519 -12.047 1 95.38 78 THR B O 1
ATOM 2007 N N . LEU B 1 79 ? -2.566 -2.951 -11.57 1 96.56 79 LEU B N 1
ATOM 2008 C CA . LEU B 1 79 ? -3.303 -4.195 -11.75 1 96.56 79 LEU B CA 1
ATOM 2009 C C . LEU B 1 79 ? -3.35 -4.988 -10.445 1 96.56 79 LEU B C 1
ATOM 2011 O O . LEU B 1 79 ? -2.312 -5.422 -9.938 1 96.56 79 LEU B O 1
ATOM 2015 N N . GLU B 1 80 ? -4.535 -5.176 -9.906 1 96.19 80 GLU B N 1
ATOM 2016 C CA . GLU B 1 80 ? -4.727 -5.895 -8.648 1 96.19 80 GLU B CA 1
ATOM 2017 C C . GLU B 1 80 ? -5.238 -7.312 -8.898 1 96.19 80 GLU B C 1
ATOM 2019 O O . GLU B 1 80 ? -6.223 -7.504 -9.617 1 96.19 80 GLU B O 1
ATOM 2024 N N . LEU B 1 81 ? -4.582 -8.258 -8.273 1 97.38 81 LEU B N 1
ATOM 2025 C CA . LEU B 1 81 ? -4.973 -9.656 -8.391 1 97.38 81 LEU B CA 1
ATOM 2026 C C . LEU B 1 81 ? -5.293 -10.258 -7.027 1 97.38 81 LEU B C 1
ATOM 2028 O O . LEU B 1 81 ? -4.605 -9.969 -6.043 1 97.38 81 LEU B O 1
ATOM 2032 N N . VAL B 1 82 ? -6.332 -11 -6.973 1 96.88 82 VAL B N 1
ATOM 2033 C CA . VAL B 1 82 ? -6.613 -11.883 -5.848 1 96.88 82 VAL B CA 1
ATOM 2034 C C . VAL B 1 82 ? -6.539 -13.336 -6.305 1 96.88 82 VAL B C 1
ATOM 2036 O O . VAL B 1 82 ? -7.344 -13.773 -7.133 1 96.88 82 VAL B O 1
ATOM 2039 N N . LEU B 1 83 ? -5.559 -14.047 -5.781 1 97.94 83 LEU B N 1
ATOM 2040 C CA . LEU B 1 83 ? -5.32 -15.445 -6.148 1 97.94 83 LEU B CA 1
ATOM 2041 C C . LEU B 1 83 ? -5.629 -16.375 -4.98 1 97.94 83 LEU B C 1
ATOM 2043 O O . LEU B 1 83 ? -5.316 -16.062 -3.832 1 97.94 83 LEU B O 1
ATOM 2047 N N . PHE B 1 84 ? -6.191 -17.5 -5.258 1 97.62 84 PHE B N 1
ATOM 2048 C CA . PHE B 1 84 ? -6.539 -18.438 -4.199 1 97.62 84 PHE B CA 1
ATOM 2049 C C . PHE B 1 84 ? -5.473 -19.516 -4.062 1 97.62 84 PHE B C 1
ATOM 2051 O O . PHE B 1 84 ? -5.117 -20.172 -5.043 1 97.62 84 PHE B O 1
ATOM 2058 N N . LYS B 1 85 ? -4.941 -19.672 -2.887 1 97.94 85 LYS B N 1
ATOM 2059 C CA . LYS B 1 85 ? -3.957 -20.703 -2.598 1 97.94 85 LYS B CA 1
ATOM 2060 C C . LYS B 1 85 ? -4.559 -22.094 -2.762 1 97.94 85 LYS B C 1
ATOM 2062 O O . LYS B 1 85 ? -5.742 -22.312 -2.484 1 97.94 85 LYS B O 1
ATOM 2067 N N . LYS B 1 86 ? -3.771 -23.062 -3.156 1 98.06 86 LYS B N 1
ATOM 2068 C CA . LYS B 1 86 ? -4.219 -24.453 -3.23 1 98.06 86 LYS B CA 1
ATOM 2069 C C . LYS B 1 86 ? -4.434 -25.031 -1.838 1 98.06 86 LYS B C 1
ATOM 2071 O O . LYS B 1 86 ? -5.359 -25.812 -1.625 1 98.06 86 LYS B O 1
ATOM 2076 N N . GLU B 1 87 ? -3.504 -24.656 -0.88 1 97 87 GLU B N 1
ATOM 2077 C CA . GLU B 1 87 ? -3.604 -25.094 0.508 1 97 87 GLU B CA 1
ATOM 2078 C C . GLU B 1 87 ? -3.773 -23.906 1.453 1 97 87 GLU B C 1
ATOM 2080 O O . GLU B 1 87 ? -3.033 -22.938 1.365 1 97 87 GLU B O 1
ATOM 2085 N N . GLU B 1 88 ? -4.727 -24.109 2.316 1 92.25 88 GLU B N 1
ATOM 2086 C CA . GLU B 1 88 ? -4.965 -23.062 3.305 1 92.25 88 GLU B CA 1
ATOM 2087 C C . GLU B 1 88 ? -3.855 -23.031 4.352 1 92.25 88 GLU B C 1
ATOM 2089 O O . GLU B 1 88 ? -3.574 -24.031 4.996 1 92.25 88 GLU B O 1
ATOM 2094 N N . GLY B 1 89 ? -3.17 -21.953 4.535 1 87.44 89 GLY B N 1
ATOM 2095 C CA . GLY B 1 89 ? -2.139 -21.766 5.543 1 87.44 89 GLY B CA 1
ATOM 2096 C C . GLY B 1 89 ? -1.18 -22.938 5.641 1 87.44 89 GLY B C 1
ATOM 2097 O O . GLY B 1 89 ? -1.346 -23.938 4.945 1 87.44 89 GLY B O 1
ATOM 2098 N N . PRO B 1 90 ? -0.245 -22.812 6.422 1 94.75 90 PRO B N 1
ATOM 2099 C CA . PRO B 1 90 ? 0.186 -21.609 7.125 1 94.75 90 PRO B CA 1
ATOM 2100 C C . PRO B 1 90 ? 0.567 -20.484 6.172 1 94.75 90 PRO B C 1
ATOM 2102 O O . PRO B 1 90 ? 0.584 -20.672 4.953 1 94.75 90 PRO B O 1
ATOM 2105 N N . TYR B 1 91 ? 0.758 -19.266 6.625 1 96.69 91 TYR B N 1
ATOM 2106 C CA . TYR B 1 91 ? 1.226 -18.141 5.82 1 96.69 91 TYR B CA 1
ATOM 2107 C C . TYR B 1 91 ? 2.533 -18.484 5.117 1 96.69 91 TYR B C 1
ATOM 2109 O O . TYR B 1 91 ? 3.398 -19.156 5.688 1 96.69 91 TYR B O 1
ATOM 2117 N N . TRP B 1 92 ? 2.625 -18.078 3.857 1 98 92 TRP B N 1
ATOM 2118 C CA . TRP B 1 92 ? 3.896 -18.188 3.15 1 98 92 TRP B CA 1
ATOM 2119 C C . TRP B 1 92 ? 4.934 -17.25 3.746 1 98 92 TRP B C 1
ATOM 2121 O O . TRP B 1 92 ? 4.645 -16.078 3.998 1 98 92 TRP B O 1
ATOM 2131 N N . PRO B 1 93 ? 6.121 -17.766 4.039 1 96.5 93 PRO B N 1
ATOM 2132 C CA . PRO B 1 93 ? 7.156 -16.859 4.562 1 96.5 93 PRO B CA 1
ATOM 2133 C C . PRO B 1 93 ? 7.586 -15.805 3.555 1 96.5 93 PRO B C 1
ATOM 2135 O O . PRO B 1 93 ? 8.172 -14.781 3.936 1 96.5 93 PRO B O 1
ATOM 2138 N N . ARG B 1 94 ? 7.418 -16.047 2.273 1 97.88 94 ARG B N 1
ATOM 2139 C CA . ARG B 1 94 ? 7.707 -15.164 1.155 1 97.88 94 ARG B CA 1
ATOM 2140 C C . ARG B 1 94 ? 6.828 -15.484 -0.047 1 97.88 94 ARG B C 1
ATOM 2142 O O . ARG B 1 94 ? 6.266 -16.578 -0.132 1 97.88 94 ARG B O 1
ATOM 2149 N N . LEU B 1 95 ? 6.703 -14.578 -0.994 1 98.5 95 LEU B N 1
ATOM 2150 C CA . LEU B 1 95 ? 5.891 -14.789 -2.186 1 98.5 95 LEU B CA 1
ATOM 2151 C C . LEU B 1 95 ? 6.598 -15.727 -3.166 1 98.5 95 LEU B C 1
ATOM 2153 O O . LEU B 1 95 ? 5.957 -16.562 -3.803 1 98.5 95 LEU B O 1
ATOM 2157 N N . THR B 1 96 ? 7.93 -15.594 -3.354 1 98.69 96 THR B N 1
ATOM 2158 C CA . THR B 1 96 ? 8.711 -16.25 -4.398 1 98.69 96 THR B CA 1
ATOM 2159 C C . THR B 1 96 ? 9.328 -17.547 -3.887 1 98.69 96 THR B C 1
ATOM 2161 O O . THR B 1 96 ? 9.57 -17.688 -2.688 1 98.69 96 THR B O 1
ATOM 2164 N N . LYS B 1 97 ? 9.594 -18.406 -4.773 1 97.88 97 LYS B N 1
ATOM 2165 C CA . LYS B 1 97 ? 10.32 -19.625 -4.465 1 97.88 97 LYS B CA 1
ATOM 2166 C C . LYS B 1 97 ? 11.766 -19.328 -4.062 1 97.88 97 LYS B C 1
ATOM 2168 O O . LYS B 1 97 ? 12.297 -19.938 -3.139 1 97.88 97 LYS B O 1
ATOM 2173 N N . GLU B 1 98 ? 12.359 -18.375 -4.809 1 96.44 98 GLU B N 1
ATOM 2174 C CA . GLU B 1 98 ? 13.734 -17.984 -4.547 1 96.44 98 GLU B CA 1
ATOM 2175 C C . GLU B 1 98 ? 13.844 -17.172 -3.252 1 96.44 98 GLU B C 1
ATOM 2177 O O . GLU B 1 98 ? 12.969 -16.359 -2.953 1 96.44 98 GLU B O 1
ATOM 2182 N N . LYS B 1 99 ? 14.898 -17.312 -2.553 1 95.31 99 LYS B N 1
ATOM 2183 C CA . LYS B 1 99 ? 15.133 -16.578 -1.308 1 95.31 99 LYS B CA 1
ATOM 2184 C C . LYS B 1 99 ? 15.812 -15.242 -1.569 1 95.31 99 LYS B C 1
ATOM 2186 O O . LYS B 1 99 ? 15.82 -14.367 -0.702 1 95.31 99 LYS B O 1
ATOM 2191 N N . THR B 1 100 ? 16.359 -15.141 -2.74 1 95.31 100 THR B N 1
ATOM 2192 C CA . THR B 1 100 ? 17.047 -13.906 -3.07 1 95.31 100 THR B CA 1
ATOM 2193 C C . THR B 1 100 ? 16.078 -12.727 -3.074 1 95.31 100 THR B C 1
ATOM 2195 O O . THR B 1 100 ? 14.961 -12.836 -3.57 1 95.31 100 THR B O 1
ATOM 2198 N N . LYS B 1 101 ? 16.547 -11.711 -2.496 1 93.62 101 LYS B N 1
ATOM 2199 C CA . LYS B 1 101 ? 15.703 -10.516 -2.408 1 93.62 101 LYS B CA 1
ATOM 2200 C C . LYS B 1 101 ? 15.367 -9.977 -3.795 1 93.62 101 LYS B C 1
ATOM 2202 O O . LYS B 1 101 ? 16.266 -9.781 -4.621 1 93.62 101 LYS B O 1
ATOM 2207 N N . ALA B 1 102 ? 14.133 -9.852 -4.102 1 95.56 102 ALA B N 1
ATOM 2208 C CA . ALA B 1 102 ? 13.641 -9.172 -5.297 1 95.56 102 ALA B CA 1
ATOM 2209 C C . ALA B 1 102 ? 13.406 -7.688 -5.031 1 95.56 102 ALA B C 1
ATOM 2211 O O . ALA B 1 102 ? 12.461 -7.316 -4.336 1 95.56 102 ALA B O 1
ATOM 2212 N N . HIS B 1 103 ? 14.141 -6.789 -5.504 1 95.06 103 HIS B N 1
ATOM 2213 C CA . HIS B 1 103 ? 14.086 -5.359 -5.215 1 95.06 103 HIS B CA 1
ATOM 2214 C C . HIS B 1 103 ? 12.75 -4.758 -5.625 1 95.06 103 HIS B C 1
ATOM 2216 O O . HIS B 1 103 ? 12.344 -3.717 -5.109 1 95.06 103 HIS B O 1
ATOM 2222 N N . TRP B 1 104 ? 12.07 -5.379 -6.594 1 96.56 104 TRP B N 1
ATOM 2223 C CA . TRP B 1 104 ? 10.812 -4.871 -7.145 1 96.56 104 TRP B CA 1
ATOM 2224 C C . TRP B 1 104 ? 9.625 -5.344 -6.316 1 96.56 104 TRP B C 1
ATOM 2226 O O . TRP B 1 104 ? 8.492 -4.898 -6.531 1 96.56 104 TRP B O 1
ATOM 2236 N N . LEU B 1 105 ? 9.891 -6.238 -5.41 1 97.75 105 LEU B N 1
ATOM 2237 C CA . LEU B 1 105 ? 8.836 -6.852 -4.613 1 97.75 105 LEU B CA 1
ATOM 2238 C C . LEU B 1 105 ? 8.82 -6.281 -3.201 1 97.75 105 LEU B C 1
ATOM 2240 O O . LEU B 1 105 ? 9.844 -6.273 -2.518 1 97.75 105 LEU B O 1
ATOM 2244 N N . LYS B 1 106 ? 7.664 -5.812 -2.738 1 95.12 106 LYS B N 1
ATOM 2245 C CA . LYS B 1 106 ? 7.5 -5.277 -1.39 1 95.12 106 LYS B CA 1
ATOM 2246 C C . LYS B 1 106 ? 6.238 -5.832 -0.729 1 95.12 106 LYS B C 1
ATOM 2248 O O . LYS B 1 106 ? 5.27 -6.164 -1.413 1 95.12 106 LYS B O 1
ATOM 2253 N N . SER B 1 107 ? 6.223 -5.898 0.573 1 95.06 107 SER B N 1
ATOM 2254 C CA . SER B 1 107 ? 5.02 -6.246 1.324 1 95.06 107 SER B CA 1
ATOM 2255 C C . SER B 1 107 ? 3.988 -5.125 1.266 1 95.0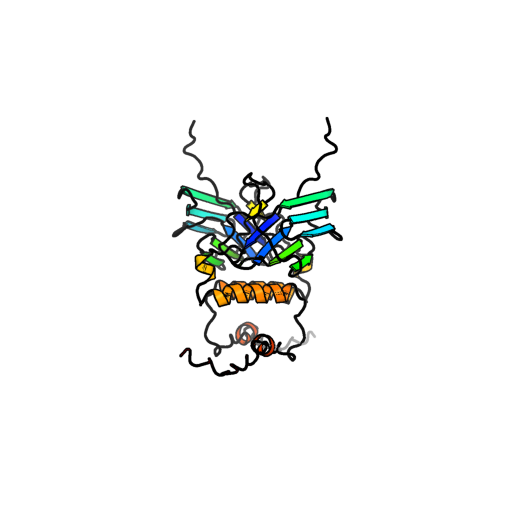6 107 SER B C 1
ATOM 2257 O O . SER B 1 107 ? 4.34 -3.945 1.344 1 95.06 107 SER B O 1
ATOM 2259 N N . ASP B 1 108 ? 2.725 -5.504 1.099 1 96.81 108 ASP B N 1
ATOM 2260 C CA . ASP B 1 108 ? 1.626 -4.543 1.126 1 96.81 108 ASP B CA 1
ATOM 2261 C C . ASP B 1 108 ? 1.122 -4.328 2.551 1 96.81 108 ASP B C 1
ATOM 2263 O O . ASP B 1 108 ? 0.198 -5.012 2.998 1 96.81 108 ASP B O 1
ATOM 2267 N N . PHE B 1 109 ? 1.555 -3.287 3.217 1 94.25 109 PHE B N 1
ATOM 2268 C CA . PHE B 1 109 ? 1.272 -3.057 4.629 1 94.25 109 PHE B CA 1
ATOM 2269 C C . PHE B 1 109 ? -0.156 -2.562 4.82 1 94.25 109 PHE B C 1
ATOM 2271 O O . PHE B 1 109 ? -0.69 -2.607 5.93 1 94.25 109 PHE B O 1
ATOM 2278 N N . ASN B 1 110 ? -0.739 -2.061 3.74 1 92.12 110 ASN B N 1
ATOM 2279 C CA . ASN B 1 110 ? -2.152 -1.708 3.818 1 92.12 110 ASN B CA 1
ATOM 2280 C C . ASN B 1 110 ? -3.031 -2.947 3.969 1 92.12 110 ASN B C 1
ATOM 2282 O O . ASN B 1 110 ? -4.105 -2.881 4.566 1 92.12 110 ASN B O 1
ATOM 2286 N N . LYS B 1 111 ? -2.506 -4.07 3.465 1 92.25 111 LYS B N 1
ATOM 2287 C CA . LYS B 1 111 ? -3.312 -5.285 3.426 1 92.25 111 LYS B CA 1
ATOM 2288 C C . LYS B 1 111 ? -2.721 -6.367 4.324 1 92.25 111 LYS B C 1
ATOM 2290 O O . LYS B 1 111 ? -3.346 -7.406 4.551 1 92.25 111 LYS B O 1
ATOM 2295 N N . TRP B 1 112 ? -1.661 -6.145 4.902 1 90.62 112 TRP B N 1
ATOM 2296 C CA . TRP B 1 112 ? -0.949 -7.168 5.664 1 90.62 112 TRP B CA 1
ATOM 2297 C C . TRP B 1 112 ? -1.688 -7.504 6.953 1 90.62 112 TRP B C 1
ATOM 2299 O O . TRP B 1 112 ? -2.182 -6.609 7.645 1 90.62 112 TRP B O 1
ATOM 2309 N N . LYS B 1 113 ? -1.804 -8.758 7.262 1 88.38 113 LYS B N 1
ATOM 2310 C CA . LYS B 1 113 ? -2.355 -9.289 8.508 1 88.38 113 LYS B CA 1
ATOM 2311 C C . LYS B 1 113 ? -1.495 -10.43 9.047 1 88.38 113 LYS B C 1
ATOM 2313 O O . LYS B 1 113 ? -0.999 -11.258 8.281 1 88.38 113 LYS B O 1
ATOM 2318 N N . ASP B 1 114 ? -1.343 -10.336 10.367 1 87.12 114 ASP B N 1
ATOM 2319 C CA . ASP B 1 114 ? -0.66 -11.469 10.984 1 87.12 114 ASP B CA 1
ATOM 2320 C C . ASP B 1 114 ? -1.55 -12.711 10.984 1 87.12 114 ASP B C 1
ATOM 2322 O O . ASP B 1 114 ? -2.762 -12.609 11.18 1 87.12 114 ASP B O 1
ATOM 2326 N N . GLU B 1 115 ? -0.909 -13.781 10.703 1 86.81 115 GLU B N 1
ATOM 2327 C CA . GLU B 1 115 ? -1.674 -15.023 10.641 1 86.81 115 GLU B CA 1
ATOM 2328 C C . GLU B 1 115 ? -2.518 -15.219 11.898 1 86.81 115 GLU B C 1
ATOM 2330 O O . GLU B 1 115 ? -3.664 -15.664 11.82 1 86.81 115 GLU B O 1
ATOM 2335 N N . ASP B 1 116 ? -1.966 -14.898 13.133 1 82.56 116 ASP B N 1
ATOM 2336 C CA . ASP B 1 116 ? -2.668 -15.07 14.398 1 82.56 116 ASP B CA 1
ATOM 2337 C C . ASP B 1 116 ? -3.834 -14.094 14.523 1 82.56 116 ASP B C 1
ATOM 2339 O O . ASP B 1 116 ? -4.84 -14.391 15.164 1 82.56 116 ASP B O 1
ATOM 2343 N N . ASP B 1 117 ? -3.703 -12.961 13.992 1 74.62 117 ASP B N 1
ATOM 2344 C CA . ASP B 1 117 ? -4.746 -11.938 14.047 1 74.62 117 ASP B CA 1
ATOM 2345 C C . ASP B 1 117 ? -5.816 -12.195 12.984 1 74.62 117 ASP B C 1
ATOM 2347 O O . ASP B 1 117 ? -6.898 -11.609 13.039 1 74.62 117 ASP B O 1
ATOM 2351 N N . SER B 1 118 ? -5.484 -12.969 12.039 1 66.31 118 SER B N 1
ATOM 2352 C CA . SER B 1 118 ? -6.426 -13.234 10.953 1 66.31 118 SER B CA 1
ATOM 2353 C C . SER B 1 118 ? -7.516 -14.211 11.406 1 66.31 118 SER B C 1
ATOM 2355 O O . SER B 1 118 ? -8.625 -14.188 10.867 1 66.31 118 SER B O 1
ATOM 2357 N N . ASP B 1 119 ? -7.27 -15.227 12.328 1 57.12 119 ASP B N 1
ATOM 2358 C CA . ASP B 1 119 ? -8.188 -16.266 12.773 1 57.12 119 ASP B CA 1
ATOM 2359 C C . ASP B 1 119 ? -9.125 -15.758 13.867 1 57.12 119 ASP B C 1
ATOM 2361 O O . ASP B 1 119 ? -10.062 -16.453 14.258 1 57.12 119 ASP B O 1
ATOM 2365 N N . ASP B 1 120 ? -8.812 -14.781 14.555 1 51.09 120 ASP B N 1
ATOM 2366 C CA . ASP B 1 120 ? -9.695 -14.43 15.664 1 51.09 120 ASP B CA 1
ATOM 2367 C C . ASP B 1 120 ? -11.109 -14.141 15.18 1 51.09 120 ASP B C 1
ATOM 2369 O O . ASP B 1 120 ? -11.297 -13.484 14.148 1 51.09 120 ASP B O 1
ATOM 2373 N N . GLU B 1 121 ? -12.109 -14.898 15.773 1 47.62 121 GLU B N 1
ATOM 2374 C CA . GLU B 1 121 ? -13.555 -14.82 15.555 1 47.62 121 GLU B CA 1
ATOM 2375 C C . GLU B 1 121 ? -13.977 -13.398 15.188 1 47.62 121 GLU B C 1
ATOM 2377 O O . GLU B 1 121 ? -14.891 -13.211 14.375 1 47.62 121 GLU B O 1
ATOM 2382 N N . GLY B 1 122 ? -13.562 -12.438 15.867 1 47.75 122 GLY B N 1
ATOM 2383 C CA . GLY B 1 122 ? -13.867 -11.031 15.625 1 47.75 122 GLY B CA 1
ATOM 2384 C C . GLY B 1 122 ? -13.203 -10.484 14.375 1 47.75 122 GLY B C 1
ATOM 2385 O O . GLY B 1 122 ? -13.695 -9.523 13.781 1 47.75 122 GLY B O 1
ATOM 2386 N N . ASP B 1 123 ? -12.102 -10.977 13.945 1 48.47 123 ASP B N 1
ATOM 2387 C CA . ASP B 1 123 ? -11.289 -10.633 12.781 1 48.47 123 ASP B CA 1
ATOM 2388 C C . ASP B 1 123 ? -11.797 -11.344 11.523 1 48.47 123 ASP B C 1
ATOM 2390 O O . ASP B 1 123 ? -11.43 -10.977 10.406 1 48.47 123 ASP B O 1
ATOM 2394 N N . PHE B 1 124 ? -12.336 -12.562 11.703 1 48.75 124 PHE B N 1
ATOM 2395 C CA . PHE B 1 124 ? -13.031 -13.195 10.586 1 48.75 124 PHE B CA 1
ATOM 2396 C C . PHE B 1 124 ? -13.977 -12.211 9.906 1 48.75 124 PHE B C 1
ATOM 2398 O O . PHE B 1 124 ? -14.141 -12.25 8.688 1 48.75 124 PHE B O 1
ATOM 2405 N N . GLU B 1 125 ? -14.625 -11.484 10.703 1 51.53 125 GLU B N 1
ATOM 2406 C CA . GLU B 1 125 ? -15.508 -10.445 10.188 1 51.53 125 GLU B CA 1
ATOM 2407 C C . GLU B 1 125 ? -14.719 -9.367 9.453 1 51.53 125 GLU B C 1
ATOM 2409 O O . GLU B 1 125 ? -15.164 -8.859 8.422 1 51.53 125 GLU B O 1
ATOM 2414 N N . GLY B 1 126 ? -13.578 -9.172 9.93 1 54.88 126 GLY B N 1
ATOM 2415 C CA . GLY B 1 126 ? -12.797 -8.125 9.289 1 54.88 126 GLY B CA 1
ATOM 2416 C C . GLY B 1 126 ? -12.18 -8.555 7.973 1 54.88 126 GLY B C 1
ATOM 2417 O O . GLY B 1 126 ? -12.234 -7.824 6.984 1 54.88 126 GLY B O 1
ATOM 2418 N N . GLY B 1 127 ? -11.539 -9.828 7.938 1 58.81 127 GLY B N 1
ATOM 2419 C CA . GLY B 1 127 ? -11 -10.352 6.695 1 58.81 127 GLY B CA 1
ATOM 2420 C C . GLY B 1 127 ? -12.062 -10.633 5.656 1 58.81 127 GLY B C 1
ATOM 2421 O O . GLY B 1 127 ? -11.883 -10.328 4.473 1 58.81 127 GLY B O 1
ATOM 2422 N N . SER B 1 128 ? -13.164 -11.203 6.195 1 64.94 128 SER B N 1
ATOM 2423 C CA . SER B 1 128 ? -14.289 -11.461 5.309 1 64.94 128 SER B CA 1
ATOM 2424 C C . SER B 1 128 ? -14.883 -10.164 4.781 1 64.94 128 SER B C 1
ATOM 2426 O O . SER B 1 128 ? -15.242 -10.07 3.604 1 64.94 128 SER B O 1
ATOM 2428 N N . HIS B 1 129 ? -14.891 -9.297 5.691 1 69.38 129 HIS B N 1
ATOM 2429 C CA . HIS B 1 129 ? -15.453 -8.023 5.273 1 69.38 129 HIS B CA 1
ATOM 2430 C C . HIS B 1 129 ? -14.57 -7.344 4.23 1 69.38 129 HIS B C 1
ATOM 2432 O O . HIS B 1 129 ? -15.07 -6.797 3.248 1 69.38 129 HIS B O 1
ATOM 2438 N N . GLU B 1 130 ? -13.312 -7.555 4.484 1 70.62 130 GLU B N 1
ATOM 2439 C CA . GLU B 1 130 ? -12.375 -6.973 3.529 1 70.62 130 GLU B CA 1
ATOM 2440 C C . GLU B 1 130 ? -12.461 -7.672 2.174 1 70.62 130 GLU B C 1
ATOM 2442 O O . GLU B 1 130 ? -12.5 -7.012 1.133 1 70.62 130 GLU B O 1
ATOM 2447 N N . LEU B 1 131 ? -12.531 -8.898 2.271 1 74.25 131 LEU B N 1
ATOM 2448 C CA . LEU B 1 131 ? -12.656 -9.664 1.037 1 74.25 131 LEU B CA 1
ATOM 2449 C C . LEU B 1 131 ? -13.977 -9.344 0.335 1 74.25 131 LEU B C 1
ATOM 2451 O O . LEU B 1 131 ? -14.008 -9.172 -0.886 1 74.25 131 LEU B O 1
ATOM 2455 N N . GLU B 1 132 ? -15.023 -9.242 1.155 1 75.38 132 GLU B N 1
ATOM 2456 C CA . GLU B 1 132 ? -16.328 -8.898 0.606 1 75.38 132 GLU B CA 1
ATOM 2457 C C . GLU B 1 132 ? -16.297 -7.523 -0.061 1 75.38 132 GLU B C 1
ATOM 2459 O O . GLU B 1 132 ? -16.844 -7.348 -1.154 1 75.38 132 GLU B O 1
ATOM 2464 N N . GLU B 1 133 ? -15.688 -6.715 0.604 1 73.75 133 GLU B N 1
ATOM 2465 C CA . GLU B 1 133 ? -15.594 -5.363 0.054 1 73.75 133 GLU B CA 1
ATOM 2466 C C . GLU B 1 133 ? -14.758 -5.348 -1.222 1 73.75 133 GLU B C 1
ATOM 2468 O O . GLU B 1 133 ? -15.109 -4.68 -2.193 1 73.75 133 GLU B O 1
ATOM 2473 N N . MET B 1 134 ? -13.688 -6.023 -1.148 1 74.06 134 MET B N 1
ATOM 2474 C CA . MET B 1 134 ? -12.828 -6.129 -2.326 1 74.06 134 MET B CA 1
ATOM 2475 C C . MET B 1 134 ? -13.578 -6.766 -3.49 1 74.06 134 MET B C 1
ATOM 2477 O O . MET B 1 134 ? -13.516 -6.27 -4.617 1 74.06 134 MET B O 1
ATOM 2481 N N . MET B 1 135 ? -14.258 -7.773 -3.15 1 73.5 135 MET B N 1
ATOM 2482 C CA . MET B 1 135 ? -15.062 -8.445 -4.172 1 73.5 135 MET B CA 1
ATOM 2483 C C . MET B 1 135 ? -16.109 -7.496 -4.754 1 73.5 135 MET B C 1
ATOM 2485 O O . MET B 1 135 ? -16.359 -7.516 -5.961 1 73.5 135 MET B O 1
ATOM 2489 N N . ARG B 1 136 ? -16.672 -6.746 -3.9 1 74.06 136 ARG B N 1
ATOM 2490 C CA . ARG B 1 136 ? -17.656 -5.758 -4.332 1 74.06 136 ARG B CA 1
ATOM 2491 C C . ARG B 1 136 ? -17.016 -4.73 -5.266 1 74.06 136 ARG B C 1
ATOM 2493 O O . ARG B 1 136 ? -17.625 -4.352 -6.277 1 74.06 136 ARG B O 1
ATOM 2500 N N . HIS B 1 137 ? -15.906 -4.391 -4.863 1 71.31 137 HIS B N 1
ATOM 2501 C CA . HIS B 1 137 ? -15.203 -3.381 -5.645 1 71.31 137 HIS B CA 1
ATOM 2502 C C . HIS B 1 137 ? -14.711 -3.955 -6.969 1 71.31 137 HIS B C 1
ATOM 2504 O O . HIS B 1 137 ? -14.797 -3.295 -8.008 1 71.31 137 HIS B O 1
ATOM 2510 N N . MET B 1 138 ? -14.242 -5.129 -6.977 1 68.75 138 MET B N 1
ATOM 2511 C CA . MET B 1 138 ? -13.672 -5.766 -8.156 1 68.75 138 MET B CA 1
ATOM 2512 C C . MET B 1 138 ? -14.766 -6.34 -9.047 1 68.75 138 MET B C 1
ATOM 2514 O O . MET B 1 138 ? -14.586 -6.465 -10.258 1 68.75 138 MET B O 1
ATOM 2518 N N . GLY B 1 139 ? -15.867 -6.898 -8.516 1 63.78 139 GLY B N 1
ATOM 2519 C CA . GLY B 1 139 ? -16.953 -7.551 -9.234 1 63.78 139 GLY B CA 1
ATOM 2520 C C . GLY B 1 139 ? -18.078 -6.609 -9.594 1 63.78 139 GLY B C 1
ATOM 2521 O O . GLY B 1 139 ? -19.062 -7.016 -10.234 1 63.78 139 GLY B O 1
ATOM 2522 N N . GLY B 1 140 ? -17.891 -5.23 -9.922 1 53.44 140 GLY B N 1
ATOM 2523 C CA . GLY B 1 140 ? -19.031 -4.391 -10.289 1 53.44 140 GLY B CA 1
ATOM 2524 C C . GLY B 1 140 ? -20.328 -4.832 -9.648 1 53.44 140 GLY B C 1
ATOM 2525 O O . GLY B 1 140 ? -21.406 -4.422 -10.078 1 53.44 140 GLY B O 1
ATOM 2526 N N . LEU B 1 141 ? -20.406 -5.824 -8.953 1 47.56 141 LEU B N 1
ATOM 2527 C CA . LEU B 1 141 ? -21.672 -6.32 -8.445 1 47.56 141 LEU B CA 1
ATOM 2528 C C . LEU B 1 141 ? -22.344 -5.281 -7.551 1 47.56 141 LEU B C 1
ATOM 2530 O O . LEU B 1 141 ? -23.219 -5.621 -6.738 1 47.56 141 LEU B O 1
ATOM 2534 N N . GLY B 1 142 ? -21.938 -4.105 -7.453 1 43.72 142 GLY B N 1
ATOM 2535 C CA . GLY B 1 142 ? -22.938 -3.17 -6.941 1 43.72 142 GLY B CA 1
ATOM 2536 C C . GLY B 1 142 ? -24.312 -3.357 -7.559 1 43.72 142 GLY B C 1
ATOM 2537 O O . GLY B 1 142 ? -24.766 -2.51 -8.32 1 43.72 142 GLY B O 1
ATOM 2538 N N . GLY B 1 143 ? -24.734 -4.469 -8.086 1 37.5 143 GLY B N 1
ATOM 2539 C CA . GLY B 1 143 ? -26.125 -4.566 -8.5 1 37.5 143 GLY B CA 1
ATOM 2540 C C . GLY B 1 143 ? -27.078 -3.805 -7.594 1 37.5 143 GLY B C 1
ATOM 2541 O O . GLY B 1 143 ? -26.719 -3.453 -6.469 1 37.5 143 GLY B O 1
ATOM 2542 N N . SER B 1 144 ? -28.359 -3.326 -8.016 1 38.47 144 SER B N 1
ATOM 2543 C CA . SER B 1 144 ? -29.656 -2.934 -7.477 1 38.47 144 SER B CA 1
ATOM 2544 C C . SER B 1 144 ? -29.969 -3.668 -6.176 1 38.47 144 SER B C 1
ATOM 2546 O O . SER B 1 144 ? -29.516 -4.801 -5.977 1 38.47 144 SER B O 1
ATOM 2548 N N . GLY B 1 145 ? -30.438 -3.051 -4.965 1 38.69 145 GLY B N 1
ATOM 2549 C CA . GLY B 1 145 ? -31.078 -3.457 -3.723 1 38.69 145 GLY B CA 1
ATOM 2550 C C . GLY B 1 145 ? -31.75 -4.812 -3.814 1 38.69 145 GLY B C 1
ATOM 2551 O O . GLY B 1 145 ? -32.281 -5.316 -2.822 1 38.69 145 GLY B O 1
ATOM 2552 N N . ASP B 1 146 ? -32.5 -5.137 -4.828 1 36.06 146 ASP B N 1
ATOM 2553 C CA . ASP B 1 146 ? -33.5 -6.152 -4.547 1 36.06 146 ASP B CA 1
ATOM 2554 C C . ASP B 1 146 ? -32.844 -7.527 -4.379 1 36.06 146 ASP B C 1
ATOM 2556 O O . ASP B 1 146 ? -33.562 -8.508 -4.105 1 36.06 146 ASP B O 1
ATOM 2560 N N . SER B 1 147 ? -31.828 -7.957 -5.191 1 39.34 147 SER B N 1
ATOM 2561 C CA . SER B 1 147 ? -31.531 -9.383 -5.156 1 39.34 147 SER B CA 1
ATOM 2562 C C . SER B 1 147 ? -30.516 -9.703 -4.066 1 39.34 147 SER B C 1
ATOM 2564 O O . SER B 1 147 ? -29.344 -9.297 -4.152 1 39.34 147 SER B O 1
ATOM 2566 N N . LYS B 1 148 ? -30.859 -9.805 -2.854 1 40 148 LYS B N 1
ATOM 2567 C CA . LYS B 1 148 ? -30.141 -10.422 -1.749 1 40 148 LYS B CA 1
ATOM 2568 C C . LYS B 1 148 ? -29.312 -11.609 -2.232 1 40 148 LYS B C 1
ATOM 2570 O O . LYS B 1 148 ? -29.844 -12.539 -2.842 1 40 148 LYS B O 1
ATOM 2575 N N . PRO B 1 149 ? -28.078 -11.57 -2.586 1 38.22 149 PRO B N 1
ATOM 2576 C CA . PRO B 1 149 ? -27.484 -12.883 -2.816 1 38.22 149 PRO B CA 1
ATOM 2577 C C . PRO B 1 149 ? -27.906 -13.922 -1.782 1 38.22 149 PRO B C 1
ATOM 2579 O O . PRO B 1 149 ? -27.922 -13.633 -0.583 1 38.22 149 PRO B O 1
ATOM 2582 N N . ASN B 1 150 ? -28.875 -14.734 -1.982 1 34.47 150 ASN B N 1
ATOM 2583 C CA . ASN B 1 150 ? -29.266 -15.828 -1.106 1 34.47 150 ASN B CA 1
ATOM 2584 C C . ASN B 1 150 ? -28.062 -16.672 -0.697 1 34.47 150 ASN B C 1
ATOM 2586 O O . ASN B 1 150 ? -27.578 -17.5 -1.484 1 34.47 150 ASN B O 1
ATOM 2590 N N . PHE B 1 151 ? -27.047 -16.109 -0.066 1 38.16 151 PHE B N 1
ATOM 2591 C CA . PHE B 1 151 ? -26.031 -16.922 0.587 1 38.16 151 PHE B CA 1
ATOM 2592 C C . PHE B 1 151 ? -26.625 -18.219 1.131 1 38.16 151 PHE B C 1
ATOM 2594 O O . PHE B 1 151 ? -25.938 -19 1.785 1 38.16 151 PHE B O 1
ATOM 2601 N N . ASP B 1 152 ? -27.922 -18.328 1.139 1 35.81 152 ASP B N 1
ATOM 2602 C CA . ASP B 1 152 ? -28.547 -19.578 1.547 1 35.81 152 ASP B CA 1
ATOM 2603 C C . ASP B 1 152 ? -28.094 -20.734 0.664 1 35.81 152 ASP B C 1
ATOM 2605 O O . ASP B 1 152 ? -28.312 -21.906 0.993 1 35.81 152 ASP B O 1
ATOM 2609 N N . ASP B 1 153 ? -27.703 -20.422 -0.673 1 36.56 153 ASP B N 1
ATOM 2610 C CA . ASP B 1 153 ? -27.469 -21.562 -1.541 1 36.56 153 ASP B CA 1
ATOM 2611 C C . ASP B 1 153 ? -26.062 -22.141 -1.32 1 36.56 153 ASP B C 1
ATOM 2613 O O . ASP B 1 153 ? -25.75 -23.219 -1.824 1 36.56 153 ASP B O 1
ATOM 2617 N N . LEU B 1 154 ? -25.094 -21.391 -0.893 1 37.44 154 LEU B N 1
ATOM 2618 C CA . LEU B 1 154 ? -23.844 -22.062 -0.573 1 37.44 154 LEU B CA 1
ATOM 2619 C C . LEU B 1 154 ? -24.016 -23 0.61 1 37.44 154 LEU B C 1
ATOM 2621 O O . LEU B 1 154 ? -23.094 -23.734 0.965 1 37.44 154 LEU B O 1
ATOM 2625 N N . GLY B 1 155 ? -24.922 -22.719 1.497 1 34.56 155 GLY B N 1
ATOM 2626 C CA . GLY B 1 155 ? -25.141 -23.672 2.582 1 34.56 155 GLY B CA 1
ATOM 2627 C C . GLY B 1 155 ? -25.547 -25.047 2.1 1 34.56 155 GLY B C 1
ATOM 2628 O O . GLY B 1 155 ? -25.297 -26.047 2.77 1 34.56 155 GLY B O 1
ATOM 2629 N N . ASP B 1 156 ? -26.562 -25.047 1.177 1 34.22 156 ASP B N 1
ATOM 2630 C CA . ASP B 1 156 ? -27.391 -26.234 1.129 1 34.22 156 ASP B CA 1
ATOM 2631 C C . ASP B 1 156 ? -26.703 -27.359 0.36 1 34.22 156 ASP B C 1
ATOM 2633 O O . ASP B 1 156 ? -27.234 -28.469 0.25 1 34.22 156 ASP B O 1
ATOM 2637 N N . GLU B 1 157 ? -25.797 -27.062 -0.59 1 33.72 157 GLU B N 1
ATOM 2638 C CA . GLU B 1 157 ? -25.375 -28.281 -1.271 1 33.72 157 GLU B CA 1
ATOM 2639 C C . GLU B 1 157 ? -24.688 -29.25 -0.301 1 33.72 157 GLU B C 1
ATOM 2641 O O . GLU B 1 157 ? -24.125 -30.25 -0.718 1 33.72 157 GLU B O 1
ATOM 2646 N N . VAL B 1 158 ? -24.391 -28.797 0.888 1 35.34 158 VAL B N 1
ATOM 2647 C CA . VAL B 1 158 ? -24.078 -29.859 1.841 1 35.34 158 VAL B CA 1
ATOM 2648 C C . VAL B 1 158 ? -25.281 -30.781 1.995 1 35.34 158 VAL B C 1
ATOM 2650 O O . VAL B 1 158 ? -26.25 -30.438 2.672 1 35.34 158 VAL B O 1
ATOM 2653 N N . ASP B 1 159 ? -25.984 -31.062 0.884 1 31.52 159 ASP B N 1
ATOM 2654 C CA . ASP B 1 159 ? -27.109 -32 0.893 1 31.52 159 ASP B CA 1
ATOM 2655 C C . ASP B 1 159 ? -26.891 -33.094 1.922 1 31.52 159 ASP B C 1
ATOM 2657 O O . ASP B 1 159 ? -25.75 -33.344 2.355 1 31.52 159 ASP B O 1
ATOM 2661 N N . GLU B 1 160 ? -28.031 -33.781 2.314 1 33.16 160 GLU B N 1
ATOM 2662 C CA . GLU B 1 160 ? -28.516 -34.906 3.092 1 33.16 160 GLU B CA 1
ATOM 2663 C C . GLU B 1 160 ? -27.734 -36.188 2.744 1 33.16 160 GLU B C 1
ATOM 2665 O O . GLU B 1 160 ? -27.969 -36.781 1.694 1 33.16 160 GLU B O 1
ATOM 2670 N N . MET B 1 161 ? -26.422 -36.219 2.828 1 30.84 161 MET B N 1
ATOM 2671 C CA . MET B 1 161 ? -25.844 -37.562 2.854 1 30.84 161 MET B CA 1
ATOM 2672 C C . MET B 1 161 ? -26.734 -38.5 3.643 1 30.84 161 MET B C 1
ATOM 2674 O O . MET B 1 161 ? -27.031 -38.281 4.816 1 30.84 161 MET B O 1
ATOM 2678 N N . ASP B 1 162 ? -27.875 -38.938 3.098 1 34.81 162 ASP B N 1
ATOM 2679 C CA . ASP B 1 162 ? -28.672 -40.062 3.545 1 34.81 162 ASP B CA 1
ATOM 2680 C C . ASP B 1 162 ? -27.797 -41.156 4.16 1 34.81 162 ASP B C 1
ATOM 2682 O O . ASP B 1 162 ? -26.906 -41.688 3.496 1 34.81 162 ASP B O 1
ATOM 2686 N N . SER B 1 163 ? -27.359 -40.938 5.426 1 33.44 163 SER B N 1
ATOM 2687 C CA . SER B 1 163 ? -26.812 -42 6.27 1 33.44 163 SER B CA 1
ATOM 2688 C C . SER B 1 163 ? -27.562 -43.312 6.07 1 33.44 163 SER B C 1
ATOM 2690 O O . SER B 1 163 ? -28.703 -43.469 6.539 1 33.44 163 SER B O 1
ATOM 2692 N N . ASP B 1 164 ? -27.641 -43.844 4.828 1 33.44 164 ASP B N 1
ATOM 2693 C CA . ASP B 1 164 ? -28.078 -45.219 4.676 1 33.44 164 ASP B CA 1
ATOM 2694 C C . ASP B 1 164 ? -27.484 -46.094 5.762 1 33.44 164 ASP B C 1
ATOM 2696 O O . ASP B 1 164 ? -26.266 -46.219 5.859 1 33.44 164 ASP B O 1
ATOM 2700 N N . ASP B 1 165 ? -28.016 -46.094 7.004 1 36.5 165 ASP B N 1
ATOM 2701 C CA . ASP B 1 165 ? -27.875 -47.062 8.086 1 36.5 165 ASP B CA 1
ATOM 2702 C C . ASP B 1 165 ? -27.844 -48.5 7.539 1 36.5 165 ASP B C 1
ATOM 2704 O O . ASP B 1 165 ? -28.875 -49.125 7.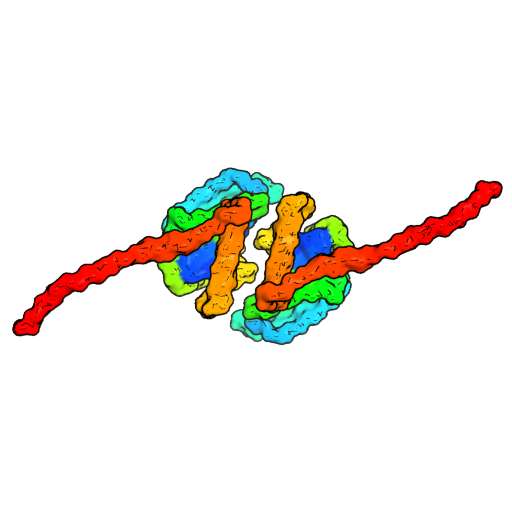379 1 36.5 165 ASP B O 1
ATOM 2708 N N . GLU B 1 166 ? -27.25 -48.812 6.309 1 32.81 166 GLU B N 1
ATOM 2709 C CA . GLU B 1 166 ? -27.109 -50.188 5.898 1 32.81 166 GLU B CA 1
ATOM 2710 C C . GLU B 1 166 ? -26.5 -51.031 7.02 1 32.81 166 GLU B C 1
ATOM 2712 O O . GLU B 1 166 ? -25.719 -50.562 7.82 1 32.81 166 GLU B O 1
ATOM 2717 N N . ASP B 1 167 ? -27 -52.25 7.246 1 37.62 167 ASP B N 1
ATOM 2718 C CA . ASP B 1 167 ? -26.844 -53.406 8.102 1 37.62 167 ASP B CA 1
ATOM 2719 C C . ASP B 1 167 ? -25.375 -53.844 8.195 1 37.62 167 ASP B C 1
ATOM 2721 O O . ASP B 1 167 ? -24.75 -54.188 7.191 1 37.62 167 ASP B O 1
ATOM 2725 N N . ILE B 1 168 ? -24.531 -53.094 8.906 1 36.31 168 ILE B N 1
ATOM 2726 C CA . ILE B 1 168 ? -23.219 -53.594 9.281 1 36.31 168 ILE B CA 1
ATOM 2727 C C . ILE B 1 168 ? -23.344 -55.062 9.711 1 36.31 168 ILE B C 1
ATOM 2729 O O . ILE B 1 168 ? -24.078 -55.375 10.648 1 36.31 168 ILE B O 1
ATOM 2733 N N . PRO B 1 169 ? -23.156 -56.062 8.812 1 40.12 169 PRO B N 1
ATOM 2734 C CA . PRO B 1 169 ? -23.234 -57.469 9.102 1 40.12 169 PRO B CA 1
ATOM 2735 C C . PRO B 1 169 ? -22.531 -57.875 10.406 1 40.12 169 PRO B C 1
ATOM 2737 O O . PRO B 1 169 ? -21.625 -57.156 10.852 1 40.12 169 PRO B O 1
ATOM 2740 N N . ASP B 1 170 ? -23.172 -58.469 11.359 1 36.88 170 ASP B N 1
ATOM 2741 C CA . ASP B 1 170 ? -22.734 -59.094 12.609 1 36.88 170 ASP B CA 1
ATOM 2742 C C . ASP B 1 170 ? -21.484 -59.938 12.406 1 36.88 170 ASP B C 1
ATOM 2744 O O . ASP B 1 170 ? -21.484 -60.844 11.57 1 36.88 170 ASP B O 1
ATOM 2748 N N . LEU B 1 171 ? -20.312 -59.281 12.312 1 33.84 171 LEU B N 1
ATOM 2749 C CA . LEU B 1 171 ? -19.172 -60.188 12.414 1 33.84 171 LEU B CA 1
ATOM 2750 C C . LEU B 1 171 ? -19.375 -61.219 13.523 1 33.84 171 LEU B C 1
ATOM 2752 O O . LEU B 1 171 ? -19.484 -60.844 14.695 1 33.84 171 LEU B O 1
ATOM 2756 N N . GLU B 1 172 ? -20.047 -62.406 13.32 1 27.27 172 GLU B N 1
ATOM 2757 C CA . GLU B 1 172 ? -19.812 -63.688 14.008 1 27.27 172 GLU B CA 1
ATOM 2758 C C . GLU B 1 172 ? -18.391 -64.188 13.812 1 27.27 172 GLU B C 1
ATOM 2760 O O . GLU B 1 172 ? -17.781 -63.938 12.758 1 27.27 172 GLU B O 1
#

Solvent-accessible surface area (backbone atoms only — not comparable to full-atom values): 19793 Å² total; per-residue (Å²): 131,84,56,99,61,80,52,53,55,53,45,29,32,32,34,47,51,52,46,35,35,41,39,36,39,53,41,30,65,40,82,78,57,48,75,48,68,45,42,47,35,41,37,42,38,35,50,20,44,98,78,60,41,66,28,31,46,75,44,47,32,53,58,50,34,38,59,86,49,63,46,68,40,81,45,65,47,32,40,37,35,41,37,29,40,66,58,67,40,78,71,72,95,51,69,42,59,64,83,68,86,54,91,44,56,45,78,30,75,93,62,52,57,54,72,76,60,47,66,39,77,79,28,40,54,48,55,48,44,46,49,50,48,49,46,41,67,56,57,67,58,71,62,74,89,78,70,66,80,63,68,62,61,78,57,50,74,68,57,80,74,71,75,72,81,66,81,73,72,78,84,122,130,85,57,99,62,80,53,52,56,54,44,31,34,32,34,47,51,53,46,36,35,41,39,34,39,54,40,31,66,41,80,78,57,50,74,47,69,46,43,47,35,42,36,42,37,36,49,20,44,97,77,59,41,66,28,32,46,73,45,46,33,54,58,52,35,39,60,84,50,64,45,69,39,80,46,64,47,32,40,38,35,41,39,30,41,67,58,67,39,78,73,71,95,52,68,44,58,66,83,69,85,53,90,47,56,44,77,29,75,92,62,52,57,53,72,77,61,47,67,38,79,78,28,42,53,50,54,48,44,47,48,50,48,47,46,42,67,54,56,68,58,72,63,74,88,79,71,67,78,66,67,63,61,77,57,50,76,69,57,83,74,72,77,74,81,68,82,75,73,77,85,123

Sequence (344 aa):
MTQEGQLPPPPVMWAQRRDILFITICLEDCKDPVLKIEPEMLHFKGLGGTEKKMHEVTINLYKEINPDKTMKNLGGRTLELVLFKKEEGPYWPRLTKEKTKAHWLKSDFNKWKDEDDSDDEGDFEGGSHELEEMMRHMGGLGGSGDSKPNFDDLGDEVDEMDSDDEDIPDLEMTQEGQLPPPPVMWAQRRDILFITICLEDCKDPVLKIEPEMLHFKGLGGTEKKMHEVTINLYKEINPDKTMKNLGGRTLELVLFKKEEGPYWPRLTKEKTKAHWLKSDFNKWKDEDDSDDEGDFEGGSHELEEMMRHMGGLGGSGDSKPNFDDLGDEVDEMDSDDEDIPDLE

Secondary structure (DSSP, 8-state):
---S--PPPPPEEEEE-SSEEEEEE--TT--S-EEEEETTEEEEEEEETTTTEEEEEEEEBSS-EEEEEEEEEE-SS-EEEEEEESS--SPPS-SBSS-S--TTEEE-TTT---HHHHSSHHHHHHHHHHHHHHHHHHS-----TT----TTTTTTTS--------------/---S--PPPPPEEEEE-SSEEEEEE--TT--S-EEEEETTEEEEEEEETTTTEEEEEEEEBSS-EEEEEEEEEE-SS-EEEEEEESS--SPPS-SBSS-S--TTEEE-TTT---HHHHSSHHHHHHHHHHHHHHHHHHS-----TT----TTHHHHTS--------------

Nearest PDB structures (foldseek):
  7krj-assembly1_C  TM=8.116E-01  e=7.770E-14  Homo sapiens
  7l7i-assembly1_E  TM=9.514E-01  e=1.031E-11  Homo sapiens
  2cg9-assembly1_Y  TM=9.264E-01  e=4.445E-10  Saccharomyces cerevisiae
  2kmw-assembly1_A  TM=7.963E-01  e=1.295E-07  Arabidopsis thaliana
  4rzk-assembly1_B  TM=8.371E-01  e=8.291E-04  Saccharolobus solfataricus P2

InterPro domains:
  IPR007052 CS domain [PF04969] (11-85)
  IPR007052 CS domain [PS51203] (7-96)
  IPR008978 HSP20-like chaperone [G3DSA:2.60.40.790] (8-126)
  IPR008978 HSP20-like chaperone [SSF49764] (9-116)
  IPR045250 Co-chaperone protein p23-like [PTHR22932] (9-171)

Organism: Vespula vulgaris (NCBI:txid7454)

Foldseek 3Di:
DCPVPAFAAAAWEWADAQWKIKIKGFFAQWDDWDWDDDQQKIKIWTFGDPVRDIHIDMAGFLGTWDSVDKFWDDDRGIIIMMTTHPGGDDDDPDGGNDPDDDPSYDYDPVPYDDRVQCPPPVNVCVVVVVVVVVCCVRVVPPDDPPDDVCPVVVPDVVDDPVPPPPPPDPPD/DCPVDAFAAAAWEWADAQWKIKIKGFFAQWDDWDWDDDFQKIKIWTFGDPVRDIHIDIAGFLGTWDSVDKFWDDDRGIIIMMTTHPGGDDDDPDGHNDPDDDPSYDYDPVPYDDRVQCPPPVNVCVVVVVVVVVCCVRVVPPDDPPDDVCPVVVPDVVDDPVPPPPDPDPPD

Radius of gyration: 25.57 Å; Cα contacts (8 Å, |Δi|>4): 537; chains: 2; bounding box: 71×121×48 Å

pLDDT: mean 78.48, std 24.98, range [25.75, 98.81]